Protein AF-A0A8T2QGZ6-F1 (afdb_monomer)

Foldseek 3Di:
DVVVQVVCPPVRPDQVVVLLVVLVPDPDVVLSVVLVPDPDPGSVSSVVSSVVVVVVVVVVVVVVVVVPPPPDDPPDPDPPPDDDDDDDDDDDDPPDPDDDPDPPDPPQDPVNVVVVVVVVVVVVVVVVVVVVVVVVVPDPPPQQFDQPDAAPPPRDHGDYVVPDVVVVVQVPPPDDPQDAEPVPRDTDDYVVPDPVNVVVVVVVVVVVVVVVVVPPDDDDDPPDDDDPPPDPDDDDDDDDDPDDPDPPDDPDPPVPVDFDQEPQPRDTDDYVVPDPCVDDPPPDFDQAPPPRDTHDYVVPPDD

Nearest PDB structures (foldseek):
  1m8l-assembly1_A  TM=3.287E-01  e=7.638E+00  unclassified

Radius of gyration: 39.15 Å; Cα contacts (8 Å, |Δi|>4): 147; chains: 1; bounding box: 71×69×124 Å

Structure (mmCIF, N/CA/C/O backbone):
data_AF-A0A8T2QGZ6-F1
#
_entry.id   AF-A0A8T2QGZ6-F1
#
loop_
_atom_site.group_PDB
_atom_site.id
_atom_site.type_symbol
_atom_site.label_atom_id
_atom_site.label_alt_id
_atom_site.label_comp_id
_atom_site.label_asym_id
_atom_site.label_entity_id
_atom_site.label_seq_id
_atom_site.pdbx_PDB_ins_code
_atom_site.Cartn_x
_atom_site.Cartn_y
_atom_site.Cartn_z
_atom_site.occupancy
_atom_site.B_iso_or_equiv
_atom_site.auth_seq_id
_atom_site.auth_comp_id
_atom_site.auth_asym_id
_atom_site.auth_atom_id
_atom_site.pdbx_PDB_model_num
ATOM 1 N N . MET A 1 1 ? -25.407 -4.698 15.845 1.00 61.19 1 MET A N 1
ATOM 2 C CA . MET A 1 1 ? -25.183 -3.755 16.968 1.00 61.19 1 MET A CA 1
ATOM 3 C C . MET A 1 1 ? -25.759 -2.371 16.690 1.00 61.19 1 MET A C 1
ATOM 5 O O . MET A 1 1 ? -26.535 -1.897 17.502 1.00 61.19 1 MET A O 1
ATOM 9 N N . GLU A 1 2 ? -25.490 -1.737 15.544 1.00 63.66 2 GLU A N 1
ATOM 10 C CA . GLU A 1 2 ? -26.120 -0.442 15.198 1.00 63.66 2 GLU A CA 1
ATOM 11 C C . GLU A 1 2 ? -27.648 -0.514 15.109 1.00 63.66 2 GLU A C 1
ATOM 13 O O . GLU A 1 2 ? -28.351 0.393 15.541 1.00 63.66 2 GLU A O 1
ATOM 18 N N . THR A 1 3 ? -28.174 -1.653 14.663 1.00 74.00 3 THR A N 1
ATOM 19 C CA . THR A 1 3 ? -29.601 -1.987 14.712 1.00 74.00 3 THR A CA 1
ATOM 20 C C . THR A 1 3 ? -30.150 -2.129 16.134 1.00 74.00 3 THR A C 1
ATOM 22 O O . THR A 1 3 ? -31.324 -1.854 16.346 1.00 74.00 3 THR A O 1
ATOM 25 N N . LEU A 1 4 ? -29.331 -2.537 17.109 1.00 63.34 4 LEU A N 1
ATOM 26 C CA . LEU A 1 4 ? -29.712 -2.598 18.527 1.00 63.34 4 LEU A CA 1
ATOM 27 C C . LEU A 1 4 ? -29.714 -1.196 19.144 1.00 63.34 4 LEU A C 1
ATOM 29 O O . LEU A 1 4 ? -30.668 -0.841 19.822 1.00 63.34 4 LEU A O 1
ATOM 33 N N . VAL A 1 5 ? -28.700 -0.380 18.838 1.00 64.81 5 VAL A N 1
ATOM 34 C CA . VAL A 1 5 ? -28.617 1.020 19.288 1.00 64.81 5 VAL A CA 1
ATOM 35 C C . VAL A 1 5 ? -29.777 1.846 18.723 1.00 64.81 5 VAL A C 1
ATOM 37 O O . VAL A 1 5 ? -30.441 2.545 19.479 1.00 64.81 5 VAL A O 1
ATOM 40 N N . ARG A 1 6 ? -30.116 1.692 17.432 1.00 70.94 6 ARG A N 1
ATOM 41 C CA . ARG A 1 6 ? -31.292 2.358 16.838 1.00 70.94 6 ARG A CA 1
ATOM 42 C C . ARG A 1 6 ? -32.621 1.912 17.448 1.00 70.94 6 ARG A C 1
ATOM 44 O O . ARG A 1 6 ? -33.548 2.709 17.501 1.00 70.94 6 ARG A O 1
ATOM 51 N N . LYS A 1 7 ? -32.732 0.658 17.894 1.00 74.00 7 LYS A N 1
ATOM 52 C CA . LYS A 1 7 ? -33.977 0.117 18.464 1.00 74.00 7 LYS A CA 1
ATOM 53 C C . LYS A 1 7 ? -34.245 0.557 19.908 1.00 74.00 7 LYS A C 1
ATOM 55 O O . LYS A 1 7 ? -35.374 0.398 20.354 1.00 74.00 7 LYS A O 1
ATOM 60 N N . MET A 1 8 ? -33.258 1.090 20.635 1.00 68.69 8 MET A N 1
ATOM 61 C CA . MET A 1 8 ? -33.409 1.401 22.069 1.00 68.69 8 MET A CA 1
ATOM 62 C C . MET A 1 8 ? -33.926 2.818 22.383 1.00 68.69 8 MET A C 1
ATOM 64 O O . MET A 1 8 ? -34.273 3.082 23.533 1.00 68.69 8 MET A O 1
ATOM 68 N N . GLY A 1 9 ? -34.074 3.700 21.386 1.00 71.81 9 GLY A N 1
ATOM 69 C CA . GLY A 1 9 ? -34.710 5.016 21.566 1.00 71.81 9 GLY A CA 1
ATOM 70 C C . GLY A 1 9 ? -34.058 5.886 22.656 1.00 71.81 9 GLY A C 1
ATOM 71 O O . GLY A 1 9 ? -32.851 5.817 22.872 1.00 71.81 9 GLY A O 1
ATOM 72 N N . THR A 1 10 ? -34.857 6.708 23.348 1.00 73.69 10 THR A N 1
ATOM 73 C CA . THR A 1 10 ? -34.415 7.620 24.428 1.00 73.69 10 THR A CA 1
ATOM 74 C C . THR A 1 10 ? -34.037 6.915 25.735 1.00 73.69 10 THR A C 1
ATOM 76 O O . THR A 1 10 ? -33.421 7.533 26.597 1.00 73.69 10 THR A O 1
ATOM 79 N N . ASN A 1 11 ? -34.332 5.619 25.871 1.00 79.50 11 ASN A N 1
ATOM 80 C CA . ASN A 1 11 ? -33.943 4.794 27.020 1.00 79.50 11 ASN A CA 1
ATOM 81 C C . ASN A 1 11 ? -32.606 4.083 26.764 1.00 79.50 11 ASN A C 1
ATOM 83 O O . ASN A 1 11 ? -32.454 2.891 27.047 1.00 79.50 11 ASN A O 1
ATOM 87 N N . ALA A 1 12 ? -31.645 4.791 26.167 1.00 73.25 12 ALA A N 1
ATOM 88 C CA . ALA A 1 12 ? -30.338 4.222 25.887 1.00 73.25 12 ALA A CA 1
ATOM 89 C C . ALA A 1 12 ? -29.640 3.876 27.219 1.00 73.25 12 ALA A C 1
ATOM 91 O O . ALA A 1 12 ? -29.490 4.749 28.076 1.00 73.25 12 ALA A O 1
ATOM 92 N N . PRO A 1 13 ? -29.229 2.613 27.433 1.00 79.19 13 PRO A N 1
ATOM 93 C CA . PRO A 1 13 ? -28.455 2.262 28.614 1.00 79.19 13 PRO A CA 1
ATOM 94 C C . PRO A 1 13 ? -27.131 3.037 28.616 1.00 79.19 13 PRO A C 1
ATOM 96 O O . PRO A 1 13 ? -26.611 3.374 27.552 1.00 79.19 13 PRO A O 1
ATOM 99 N N . ASN A 1 14 ? -26.593 3.292 29.815 1.00 88.31 14 ASN A N 1
ATOM 100 C CA . ASN A 1 14 ? -25.306 3.969 30.009 1.00 88.31 14 ASN A CA 1
ATOM 101 C C . ASN A 1 14 ? -24.239 3.378 29.064 1.00 88.31 14 ASN A C 1
ATOM 103 O O . ASN A 1 14 ? -24.191 2.157 28.880 1.00 88.31 14 ASN A O 1
ATOM 107 N N . ASP A 1 15 ? -23.393 4.233 28.486 1.00 85.50 15 ASP A N 1
ATOM 108 C CA . ASP A 1 15 ? -22.366 3.872 27.502 1.00 85.50 15 ASP A CA 1
ATOM 109 C C . ASP A 1 15 ? -21.475 2.719 27.996 1.00 85.50 15 ASP A C 1
ATOM 111 O O . ASP A 1 15 ? -21.183 1.779 27.260 1.00 85.50 15 ASP A O 1
ATOM 115 N N . GLU A 1 16 ? -21.184 2.684 29.299 1.00 88.06 16 GLU A N 1
ATOM 116 C CA . GLU A 1 16 ? -20.433 1.598 29.938 1.00 88.06 16 GLU A CA 1
ATOM 117 C C . GLU A 1 16 ? -21.154 0.233 29.850 1.00 88.06 16 GLU A C 1
ATOM 119 O O . GLU A 1 16 ? -20.532 -0.813 29.659 1.00 88.06 16 GLU A O 1
ATOM 124 N N . THR A 1 17 ? -22.488 0.216 29.922 1.00 89.94 17 THR A N 1
ATOM 125 C CA . THR A 1 17 ? -23.288 -1.013 29.761 1.00 89.94 17 THR A CA 1
ATOM 126 C C . THR A 1 17 ? -23.300 -1.474 28.305 1.00 89.94 17 THR A C 1
ATOM 128 O O . THR A 1 17 ? -23.201 -2.673 28.032 1.00 89.94 17 THR A O 1
ATOM 131 N N . LEU A 1 18 ? -23.395 -0.533 27.358 1.00 89.25 18 LEU A N 1
ATOM 132 C CA . LEU A 1 18 ? -23.311 -0.826 25.925 1.00 89.25 18 LEU A CA 1
ATOM 133 C C . LEU A 1 18 ? -21.941 -1.380 25.553 1.00 89.25 18 LEU A C 1
ATOM 135 O O . LEU A 1 18 ? -21.860 -2.373 24.832 1.00 89.25 18 LEU A O 1
ATOM 139 N N . LYS A 1 19 ? -20.880 -0.785 26.095 1.00 90.19 19 LYS A N 1
ATOM 140 C CA . LYS A 1 19 ? -19.501 -1.232 25.9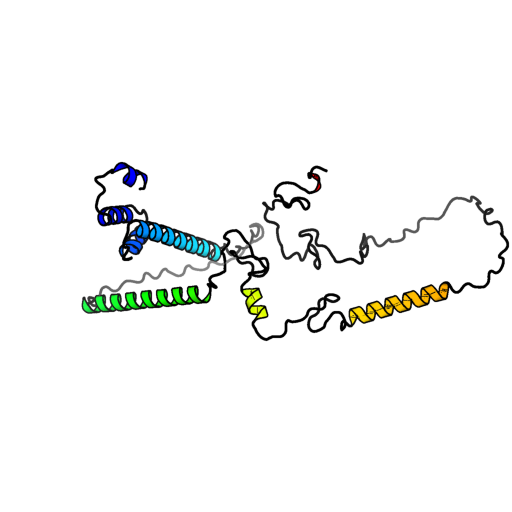31 1.00 90.19 19 LYS A CA 1
ATOM 141 C C . LYS A 1 19 ? -19.303 -2.650 26.460 1.00 90.19 19 LYS A C 1
ATOM 143 O O . LYS A 1 19 ? -18.806 -3.500 25.728 1.00 90.19 19 LYS A O 1
ATOM 148 N N . ARG A 1 20 ? -19.762 -2.964 27.676 1.00 90.19 20 ARG A N 1
ATOM 149 C CA . ARG A 1 20 ? -19.677 -4.336 28.217 1.00 90.19 20 ARG A CA 1
ATOM 150 C C . ARG A 1 20 ? -20.441 -5.348 27.368 1.00 90.19 20 ARG A C 1
ATOM 152 O O . ARG A 1 20 ? -19.923 -6.426 27.097 1.00 90.19 20 ARG A O 1
ATOM 159 N N . ARG A 1 21 ? -21.645 -4.996 26.901 1.00 91.38 21 ARG A N 1
ATOM 160 C CA . ARG A 1 21 ? -22.431 -5.849 25.991 1.00 91.38 21 ARG A CA 1
ATOM 161 C C . ARG A 1 21 ? -21.762 -6.026 24.630 1.00 91.38 21 ARG A C 1
ATOM 163 O O . ARG A 1 21 ? -21.861 -7.103 24.054 1.00 91.38 21 ARG A O 1
ATOM 170 N N . PHE A 1 22 ? -21.096 -4.992 24.119 1.00 93.31 22 PHE A N 1
ATOM 171 C CA . PHE A 1 22 ? -20.311 -5.074 22.892 1.00 93.31 22 PHE A CA 1
ATOM 172 C C . PHE A 1 22 ? -19.155 -6.053 23.040 1.00 93.31 22 PHE A C 1
ATOM 174 O O . PHE A 1 22 ? -19.063 -6.987 22.250 1.00 93.31 22 PHE A O 1
ATOM 181 N N . ILE A 1 23 ? -18.342 -5.881 24.082 1.00 91.88 23 ILE A N 1
ATOM 182 C CA . ILE A 1 23 ? -17.192 -6.743 24.350 1.00 91.88 23 ILE A CA 1
ATOM 183 C C . ILE A 1 23 ? -17.654 -8.192 24.542 1.00 91.88 23 ILE A C 1
ATOM 185 O O . ILE A 1 23 ? -17.147 -9.076 23.866 1.00 91.88 23 ILE A O 1
ATOM 189 N N . ALA A 1 24 ? -18.685 -8.438 25.357 1.00 92.50 24 ALA A N 1
ATOM 190 C CA . ALA A 1 24 ? -19.238 -9.781 25.561 1.00 92.50 24 ALA A CA 1
ATOM 191 C C . ALA A 1 24 ? -19.839 -10.416 24.288 1.00 92.50 24 ALA A C 1
ATOM 193 O O . ALA A 1 24 ? -20.009 -11.630 24.228 1.00 92.50 24 ALA A O 1
ATOM 194 N N . GLY A 1 25 ? -20.186 -9.607 23.281 1.00 94.00 25 GLY A N 1
ATOM 195 C CA . GLY A 1 25 ? -20.729 -10.066 22.002 1.00 94.00 25 GLY A CA 1
ATOM 196 C C . GLY A 1 25 ? -19.675 -10.424 20.949 1.00 94.00 25 GLY A C 1
ATOM 197 O O . GLY A 1 25 ? -20.043 -10.931 19.887 1.00 94.00 25 GLY A O 1
ATOM 198 N N . LEU A 1 26 ? -18.388 -10.160 21.201 1.00 92.50 26 LEU A N 1
ATOM 199 C CA . LEU A 1 26 ? -17.310 -10.560 20.294 1.00 92.50 26 LEU A CA 1
ATOM 200 C C . LEU A 1 26 ? -17.175 -12.084 20.294 1.00 92.50 26 LEU A C 1
ATOM 202 O O . LEU A 1 26 ? -17.226 -12.714 21.345 1.00 92.50 26 LEU A O 1
ATOM 206 N N . ARG A 1 27 ? -16.999 -12.692 19.117 1.00 93.69 27 ARG A N 1
ATOM 207 C CA . ARG A 1 27 ? -16.920 -14.160 18.995 1.00 93.69 27 ARG A CA 1
ATOM 208 C C . ARG A 1 27 ? -15.618 -14.736 19.545 1.00 93.69 27 ARG A C 1
ATOM 210 O O . ARG A 1 27 ? -15.614 -15.873 20.001 1.00 93.69 27 ARG A O 1
ATOM 217 N N . ASP A 1 28 ? -14.536 -13.968 19.474 1.00 93.62 28 ASP A N 1
ATOM 218 C CA . ASP A 1 28 ? -13.210 -14.423 19.868 1.00 93.62 28 ASP A CA 1
ATOM 219 C C . ASP A 1 28 ? -12.901 -14.039 21.329 1.00 93.62 28 ASP A C 1
ATOM 221 O O . ASP A 1 28 ? -12.842 -12.843 21.637 1.00 93.62 28 ASP A O 1
ATOM 225 N N . PRO A 1 29 ? -12.674 -15.011 22.235 1.00 93.88 29 PRO A N 1
ATOM 226 C CA . PRO A 1 29 ? -12.362 -14.729 23.636 1.00 93.88 29 PRO A CA 1
ATOM 227 C C . PRO A 1 29 ? -11.042 -13.964 23.820 1.00 93.88 29 PRO A C 1
ATOM 229 O O . PRO A 1 29 ? -10.901 -13.202 24.777 1.00 93.88 29 PRO A O 1
ATOM 232 N N . THR A 1 30 ? -10.085 -14.104 22.902 1.00 93.06 30 THR A N 1
ATOM 233 C CA . THR A 1 30 ? -8.822 -13.356 22.959 1.00 93.06 30 THR A CA 1
ATOM 234 C C . THR A 1 30 ? -9.028 -11.883 22.607 1.00 93.06 30 THR A C 1
ATOM 236 O O . THR A 1 30 ? -8.471 -11.007 23.275 1.00 93.06 30 THR A O 1
ATOM 239 N N . ALA A 1 31 ? -9.917 -11.587 21.650 1.00 93.12 31 ALA A N 1
ATOM 240 C CA . ALA A 1 31 ? -10.349 -10.222 21.359 1.00 93.12 31 ALA A CA 1
ATOM 241 C C . ALA A 1 31 ? -11.084 -9.610 22.561 1.00 93.12 31 ALA A C 1
ATOM 243 O O . ALA A 1 31 ? -10.801 -8.473 22.944 1.00 93.12 31 ALA A O 1
ATOM 244 N N . GLN A 1 32 ? -11.975 -10.381 23.204 1.00 94.62 32 GLN A N 1
ATOM 245 C CA . GLN A 1 32 ? -12.673 -9.944 24.419 1.00 94.62 32 GLN A CA 1
ATOM 246 C C . GLN A 1 32 ? -11.686 -9.524 25.509 1.00 94.62 32 GLN A C 1
ATOM 248 O O . GLN A 1 32 ? -11.824 -8.439 26.075 1.00 94.62 32 GLN A O 1
ATOM 253 N N . GLN A 1 33 ? -10.677 -10.354 25.784 1.00 94.19 33 GLN A N 1
ATOM 254 C CA . GLN A 1 33 ? -9.667 -10.073 26.801 1.00 94.19 33 GLN A CA 1
ATOM 255 C C . GLN A 1 33 ? -8.837 -8.832 26.447 1.00 94.19 33 GLN A C 1
ATOM 257 O O . GLN A 1 33 ? -8.693 -7.936 27.278 1.00 94.19 33 GLN A O 1
ATOM 262 N N . HIS A 1 34 ? -8.347 -8.735 25.208 1.00 91.56 34 HIS A N 1
ATOM 263 C CA . HIS A 1 34 ? -7.532 -7.605 24.754 1.00 91.56 34 HIS A CA 1
ATOM 264 C C . HIS A 1 34 ? -8.281 -6.268 24.869 1.00 91.56 34 HIS A C 1
ATOM 266 O O . HIS A 1 34 ? -7.769 -5.287 25.413 1.00 91.56 34 HIS A O 1
ATOM 272 N N . ILE A 1 35 ? -9.533 -6.232 24.413 1.00 91.19 35 ILE A N 1
ATOM 273 C CA . ILE A 1 35 ? -10.355 -5.017 24.428 1.00 91.19 35 ILE A CA 1
ATOM 274 C C . ILE A 1 35 ? -10.802 -4.679 25.856 1.00 91.19 35 ILE A C 1
ATOM 276 O O . ILE A 1 35 ? -10.837 -3.504 26.209 1.00 91.19 35 ILE A O 1
ATOM 280 N N . SER A 1 36 ? -11.057 -5.678 26.710 1.00 88.31 36 SER A N 1
ATOM 281 C CA . SER A 1 36 ? -11.393 -5.460 28.130 1.00 88.31 36 SER A CA 1
ATOM 282 C C . SER A 1 36 ? -10.256 -4.818 28.924 1.00 88.31 36 SER A C 1
ATOM 284 O O . SER A 1 36 ? -10.510 -4.012 29.817 1.00 88.31 36 SER A O 1
ATOM 286 N N . LEU A 1 37 ? -9.006 -5.172 28.610 1.00 83.31 37 LEU A N 1
ATOM 287 C CA . LEU A 1 37 ? -7.818 -4.604 29.256 1.00 83.31 37 LEU A CA 1
ATOM 288 C C . LEU A 1 37 ? -7.519 -3.180 28.776 1.00 83.31 37 LEU A C 1
ATOM 290 O O . LEU A 1 37 ? -6.877 -2.403 29.485 1.00 83.31 37 LEU A O 1
ATOM 294 N N . THR A 1 38 ? -8.002 -2.817 27.588 1.00 85.56 38 THR A N 1
ATOM 295 C CA . THR A 1 38 ? -7.814 -1.477 27.043 1.00 85.56 38 THR A CA 1
ATOM 296 C C . THR A 1 38 ? -8.778 -0.514 27.752 1.00 85.56 38 THR A C 1
ATOM 298 O O . THR A 1 38 ? -9.998 -0.692 27.721 1.00 85.56 38 THR A O 1
ATOM 301 N N . ARG A 1 39 ? -8.257 0.527 28.419 1.00 84.62 39 ARG A N 1
ATOM 302 C CA . ARG A 1 39 ? -9.086 1.575 29.045 1.00 84.62 39 ARG A CA 1
ATOM 303 C C . ARG A 1 39 ? -9.719 2.462 27.971 1.00 84.62 39 ARG A C 1
ATOM 305 O O . ARG A 1 39 ? -9.204 3.519 27.639 1.00 84.62 39 ARG A O 1
ATOM 312 N N . LEU A 1 40 ? -10.835 2.000 27.425 1.00 88.69 40 LEU A N 1
ATOM 313 C CA . LEU A 1 40 ? -11.583 2.686 26.372 1.00 88.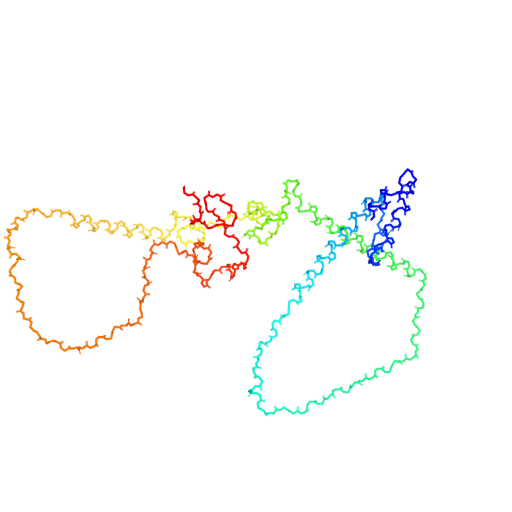69 40 LEU A CA 1
ATOM 314 C C . LEU A 1 40 ? -12.610 3.632 27.002 1.00 88.69 40 LEU A C 1
ATOM 316 O O . LEU A 1 40 ? -13.346 3.207 27.896 1.00 88.69 40 LEU A O 1
ATOM 320 N N . ALA A 1 41 ? -12.653 4.891 26.569 1.00 87.00 41 ALA A N 1
ATOM 321 C CA . ALA A 1 41 ? -13.540 5.895 27.154 1.00 87.00 41 ALA A CA 1
ATOM 322 C C . ALA A 1 41 ? -14.970 5.767 26.622 1.00 87.00 41 ALA A C 1
ATOM 324 O O . ALA A 1 41 ? -15.917 6.016 27.363 1.00 87.00 41 ALA A O 1
ATOM 325 N N . THR A 1 42 ? -15.116 5.344 25.364 1.00 91.00 42 THR A N 1
ATOM 326 C CA . THR A 1 42 ? -16.408 5.284 24.678 1.00 91.00 42 THR A CA 1
ATOM 327 C C . THR A 1 42 ? -16.651 3.947 23.974 1.00 91.00 42 THR A C 1
ATOM 329 O O . THR A 1 42 ? -15.729 3.169 23.702 1.00 91.00 42 THR A O 1
ATOM 332 N N . LEU A 1 43 ? -17.911 3.673 23.619 1.00 88.31 43 LEU A N 1
ATOM 333 C CA . LEU A 1 43 ? -18.262 2.554 22.734 1.00 88.31 43 LEU A CA 1
ATOM 334 C C . LEU A 1 43 ? -17.606 2.658 21.343 1.00 88.31 43 LEU A C 1
ATOM 336 O O . LEU A 1 43 ? -17.340 1.631 20.715 1.00 88.31 43 LEU A O 1
ATOM 340 N N . ILE A 1 44 ? -17.367 3.877 20.848 1.00 89.25 44 ILE A N 1
ATOM 341 C CA . ILE A 1 44 ? -16.717 4.108 19.549 1.00 89.25 44 ILE A CA 1
ATOM 342 C C . ILE A 1 44 ? -15.278 3.593 19.604 1.00 89.25 44 ILE A C 1
ATOM 344 O O . ILE A 1 44 ? -14.895 2.799 18.745 1.00 89.25 44 ILE A O 1
ATOM 348 N N . ASP A 1 45 ? -14.546 3.927 20.669 1.00 88.88 45 ASP A N 1
ATOM 349 C CA . ASP A 1 45 ? -13.175 3.447 20.875 1.00 88.88 45 ASP A CA 1
ATOM 350 C C . ASP A 1 45 ? -13.137 1.915 20.939 1.00 88.88 45 ASP A C 1
ATOM 352 O O . ASP A 1 45 ? -12.261 1.277 20.361 1.00 88.88 45 ASP A O 1
ATOM 356 N N . ALA A 1 46 ? -14.120 1.293 21.602 1.00 88.50 46 ALA A N 1
ATOM 357 C CA . ALA A 1 46 ? -14.209 -0.164 21.676 1.00 88.50 46 ALA A CA 1
ATOM 358 C C . ALA A 1 46 ? -14.414 -0.820 20.305 1.00 88.50 46 ALA A C 1
ATOM 360 O O . ALA A 1 46 ? -13.818 -1.864 20.033 1.00 88.50 46 ALA A O 1
ATOM 361 N N . LYS A 1 47 ? -15.224 -0.212 19.429 1.00 89.69 47 LYS A N 1
ATOM 362 C CA . LYS A 1 47 ? -15.408 -0.690 18.051 1.00 89.69 47 LYS A CA 1
ATOM 363 C C . LYS A 1 47 ? -14.136 -0.540 17.227 1.00 89.69 47 LYS A C 1
ATOM 365 O O . LYS A 1 47 ? -13.783 -1.459 16.493 1.00 89.69 47 LYS A O 1
ATOM 370 N N . GLU A 1 48 ? -13.467 0.603 17.334 1.00 92.62 48 GLU A N 1
ATOM 371 C CA . GLU A 1 48 ? -12.226 0.849 16.603 1.00 92.62 48 GLU A CA 1
ATOM 372 C C . GLU A 1 48 ? -11.123 -0.114 17.051 1.00 92.62 48 GLU A C 1
ATOM 374 O O . GLU A 1 48 ? -10.474 -0.736 16.212 1.00 92.62 48 GLU A O 1
ATOM 379 N N . GLN A 1 49 ? -11.004 -0.355 18.358 1.00 92.25 49 GLN A N 1
ATOM 380 C CA . GLN A 1 49 ? -10.049 -1.317 18.896 1.00 92.25 49 GLN A CA 1
ATOM 381 C C . GLN A 1 49 ? -10.347 -2.756 18.451 1.00 92.25 49 GLN A C 1
ATOM 383 O O . GLN A 1 49 ? -9.417 -3.516 18.185 1.00 92.25 49 GLN A O 1
ATOM 388 N N . ALA A 1 50 ? -11.625 -3.132 18.318 1.00 93.00 50 ALA A N 1
ATOM 389 C CA . ALA A 1 50 ? -12.008 -4.423 17.747 1.00 93.00 50 ALA A CA 1
ATOM 390 C C . ALA A 1 50 ? -11.606 -4.551 16.271 1.00 93.00 50 ALA A C 1
ATOM 392 O O . ALA A 1 50 ? -11.023 -5.565 15.892 1.00 93.00 50 ALA A O 1
ATOM 393 N N . ARG A 1 51 ? -11.841 -3.509 15.458 1.00 94.69 51 ARG A N 1
ATOM 394 C CA . ARG A 1 51 ? -11.428 -3.482 14.043 1.00 94.69 51 ARG A CA 1
ATOM 395 C C . ARG A 1 51 ? -9.911 -3.624 13.903 1.00 94.69 51 ARG A C 1
ATOM 397 O O . ARG A 1 51 ? -9.442 -4.441 13.119 1.00 94.69 51 ARG A O 1
ATOM 404 N N . LEU A 1 52 ? -9.146 -2.853 14.679 1.00 93.50 52 LEU A N 1
ATOM 405 C CA . LEU A 1 52 ? -7.681 -2.907 14.657 1.00 93.50 52 LEU A CA 1
ATOM 406 C C . LEU A 1 52 ? -7.160 -4.285 15.068 1.00 93.50 52 LEU A C 1
ATOM 408 O O . LEU A 1 52 ? -6.221 -4.800 14.464 1.00 93.50 52 LEU A O 1
ATOM 412 N N . TRP A 1 53 ? -7.781 -4.905 16.072 1.00 94.00 53 TRP A N 1
ATOM 413 C CA . TRP A 1 53 ? -7.423 -6.255 16.488 1.00 94.00 53 TRP A CA 1
ATOM 414 C C . TRP A 1 53 ? -7.655 -7.278 15.361 1.00 94.00 53 TRP A C 1
ATOM 416 O O . TRP A 1 53 ? -6.756 -8.066 15.067 1.00 94.00 53 TRP A O 1
ATOM 426 N N . GLU A 1 54 ? -8.801 -7.220 14.673 1.00 94.50 54 GLU A N 1
ATOM 427 C CA . GLU A 1 54 ? -9.096 -8.084 13.517 1.00 94.50 54 GLU A CA 1
ATOM 428 C C . GLU A 1 54 ? -8.098 -7.874 12.365 1.00 94.50 54 GLU A C 1
ATOM 430 O O . GLU A 1 54 ? -7.597 -8.843 11.791 1.00 94.50 54 GLU A O 1
ATOM 435 N N . GLU A 1 55 ? -7.746 -6.625 12.048 1.00 94.25 55 GLU A N 1
ATOM 436 C CA . GLU A 1 55 ? -6.750 -6.307 11.016 1.00 94.25 55 GLU A CA 1
ATOM 437 C C . GLU A 1 55 ? -5.367 -6.888 11.345 1.00 94.25 55 GLU A C 1
ATOM 439 O O . GLU A 1 55 ? -4.702 -7.456 10.470 1.00 94.25 55 GLU A O 1
ATOM 444 N N . VAL A 1 56 ? -4.941 -6.798 12.611 1.00 94.31 56 VAL A N 1
ATOM 445 C CA . VAL A 1 56 ? -3.675 -7.380 13.078 1.00 94.31 56 VAL A CA 1
ATOM 446 C C . VAL A 1 56 ? -3.698 -8.902 12.958 1.00 94.31 56 VAL A C 1
ATOM 448 O O . VAL A 1 56 ? -2.724 -9.475 12.465 1.00 94.31 56 VAL A O 1
ATOM 451 N N . GLN A 1 57 ? -4.797 -9.559 13.336 1.00 93.75 57 GLN A N 1
ATOM 452 C CA . GLN A 1 57 ? -4.931 -11.013 13.195 1.00 93.75 57 GLN A CA 1
ATOM 453 C C . GLN A 1 57 ? -4.893 -11.456 11.730 1.00 93.75 57 GLN A C 1
ATOM 455 O O . GLN A 1 57 ? -4.144 -12.368 11.384 1.00 93.75 57 GLN A O 1
ATOM 460 N N . LEU A 1 58 ? -5.603 -10.763 10.835 1.00 91.00 58 LEU A N 1
ATOM 461 C CA . LEU A 1 58 ? -5.562 -11.046 9.395 1.00 91.00 58 LEU A CA 1
ATOM 462 C C . LEU A 1 58 ? -4.167 -10.831 8.794 1.00 91.00 58 LEU A C 1
ATOM 464 O O . LEU A 1 58 ? -3.777 -11.512 7.843 1.00 91.00 58 LEU A O 1
ATOM 468 N N . CYS A 1 59 ? -3.408 -9.865 9.311 1.00 91.69 59 CYS A N 1
ATOM 469 C CA . CYS A 1 59 ? -2.025 -9.640 8.904 1.00 91.69 59 CYS A CA 1
ATOM 470 C C . CYS A 1 59 ? -1.107 -10.773 9.390 1.00 91.69 59 CYS A C 1
ATOM 472 O O . CYS A 1 59 ? -0.296 -11.289 8.618 1.00 91.69 59 CYS A O 1
ATOM 474 N N . GLN A 1 60 ? -1.267 -11.215 10.641 1.00 91.31 60 GLN A N 1
ATOM 475 C CA . GLN A 1 60 ? -0.526 -12.352 11.193 1.00 91.31 60 GLN A CA 1
ATOM 476 C C . GLN A 1 60 ? -0.841 -13.655 10.455 1.00 91.31 60 GLN A C 1
ATOM 478 O O . GLN A 1 60 ? 0.086 -14.386 10.110 1.00 91.31 60 GLN A O 1
ATOM 483 N N . GLN A 1 61 ? -2.111 -13.912 10.140 1.00 91.94 61 GLN A N 1
ATOM 484 C CA . GLN A 1 61 ? -2.524 -15.085 9.375 1.00 91.94 61 GLN A CA 1
ATOM 485 C C . GLN A 1 61 ? -1.888 -15.098 7.980 1.00 91.94 61 GLN A C 1
ATOM 487 O O . GLN A 1 61 ? -1.245 -16.077 7.613 1.00 91.94 61 GLN A O 1
ATOM 492 N N . ARG A 1 62 ? -1.960 -13.983 7.241 1.00 91.75 62 ARG A N 1
ATOM 493 C CA . ARG A 1 62 ? -1.313 -13.864 5.922 1.00 91.75 62 ARG A CA 1
ATOM 494 C C . ARG A 1 62 ? 0.202 -14.043 5.995 1.00 91.75 62 ARG A C 1
ATOM 496 O O . ARG A 1 62 ? 0.802 -14.658 5.120 1.00 91.75 62 ARG A O 1
ATOM 503 N N . LYS A 1 63 ? 0.837 -13.538 7.055 1.00 90.25 63 LYS A N 1
ATOM 504 C CA . LYS A 1 63 ? 2.270 -13.748 7.289 1.00 90.25 63 LYS A CA 1
ATOM 505 C C . LYS A 1 63 ? 2.594 -15.226 7.531 1.00 90.25 63 LYS A C 1
ATOM 507 O O . LYS A 1 63 ? 3.607 -15.702 7.028 1.00 90.25 63 LYS A O 1
ATOM 512 N N . MET A 1 64 ? 1.754 -15.938 8.282 1.00 86.12 64 MET A N 1
ATOM 513 C CA . MET A 1 64 ? 1.911 -17.376 8.514 1.00 86.12 64 MET A CA 1
ATOM 514 C C . MET A 1 64 ? 1.716 -18.186 7.230 1.0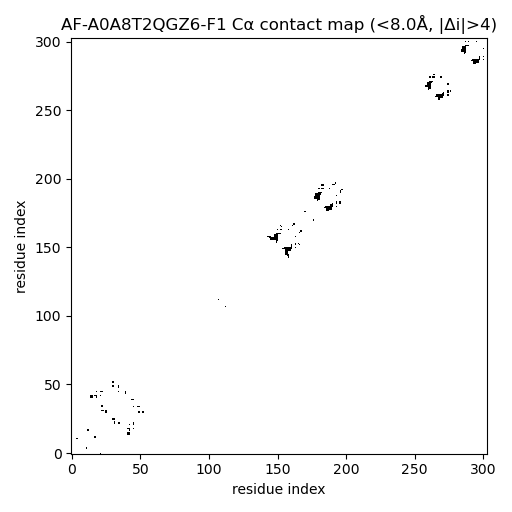0 86.12 64 MET A C 1
ATOM 516 O O . MET A 1 64 ? 2.498 -19.095 6.982 1.00 86.12 64 MET A O 1
ATOM 520 N N . GLU A 1 65 ? 0.751 -17.822 6.385 1.00 85.75 65 GLU A N 1
ATOM 521 C CA . GLU A 1 65 ? 0.542 -18.456 5.075 1.00 85.75 65 GLU A CA 1
ATOM 522 C C . GLU A 1 65 ? 1.753 -18.275 4.146 1.00 85.75 65 GLU A C 1
ATOM 524 O O . GLU A 1 65 ? 2.172 -19.232 3.503 1.00 85.75 65 GLU A O 1
ATOM 529 N N . LEU A 1 66 ? 2.380 -17.092 4.136 1.00 84.75 66 LEU A N 1
ATOM 530 C CA . LEU A 1 66 ? 3.603 -16.839 3.358 1.00 84.75 66 LEU A CA 1
ATOM 531 C C . LEU A 1 66 ? 4.831 -17.589 3.897 1.00 84.75 66 LEU A C 1
ATOM 533 O O . LEU A 1 66 ? 5.696 -17.998 3.128 1.00 84.75 66 LEU A O 1
ATOM 537 N N . LEU A 1 67 ? 4.931 -17.757 5.218 1.00 84.56 67 LEU A N 1
ATOM 538 C CA . LEU A 1 67 ? 6.011 -18.528 5.848 1.00 84.56 67 LEU A CA 1
ATOM 539 C C . LEU A 1 67 ? 5.870 -20.036 5.607 1.00 84.56 67 LEU A C 1
ATOM 541 O O . LEU A 1 67 ? 6.873 -20.745 5.608 1.00 84.56 67 LEU A O 1
ATOM 545 N N . TYR A 1 68 ? 4.642 -20.506 5.398 1.00 71.44 68 TYR A N 1
ATOM 546 C CA . TYR A 1 68 ? 4.304 -21.897 5.115 1.00 71.44 68 TYR A CA 1
ATOM 547 C C . TYR A 1 68 ? 3.903 -22.114 3.653 1.00 71.44 68 TYR A C 1
ATOM 549 O O . TYR A 1 68 ? 3.125 -23.026 3.363 1.00 71.44 68 TYR A O 1
ATOM 557 N N . GLU A 1 69 ? 4.456 -21.343 2.705 1.00 64.81 69 GLU A N 1
ATOM 558 C CA . GLU A 1 69 ? 4.416 -21.807 1.320 1.00 64.81 69 GLU A CA 1
ATOM 559 C C . GLU A 1 69 ? 5.072 -23.194 1.283 1.00 64.81 69 GLU A C 1
ATOM 561 O O . GLU A 1 69 ? 6.203 -23.343 1.762 1.00 64.81 69 GLU A O 1
ATOM 566 N N . PRO A 1 70 ? 4.366 -24.232 0.796 1.00 59.78 70 PRO A N 1
ATOM 567 C CA . PRO A 1 70 ? 4.880 -25.586 0.805 1.00 59.78 70 PRO A CA 1
ATOM 568 C C . PRO A 1 70 ? 6.140 -25.596 -0.049 1.00 59.78 70 PRO A C 1
ATOM 570 O O . PRO A 1 70 ? 6.066 -25.583 -1.278 1.00 59.78 70 PRO A O 1
ATOM 573 N N . MET A 1 71 ? 7.296 -25.580 0.624 1.00 53.59 71 MET A N 1
ATOM 574 C CA . MET A 1 71 ? 8.608 -25.794 0.032 1.00 53.59 71 MET A CA 1
ATOM 575 C C . MET A 1 71 ? 8.459 -26.988 -0.887 1.00 53.59 71 MET A C 1
ATOM 577 O O . MET A 1 71 ? 8.193 -28.087 -0.402 1.00 53.59 71 MET A O 1
ATOM 581 N N . GLY A 1 72 ? 8.503 -26.719 -2.194 1.00 50.88 72 GLY A N 1
ATOM 582 C CA . GLY A 1 72 ? 8.068 -27.644 -3.226 1.00 50.88 72 GLY A CA 1
ATOM 583 C C . GLY A 1 72 ? 8.606 -29.035 -2.947 1.00 50.88 72 GLY A C 1
ATOM 584 O O . GLY A 1 72 ? 9.783 -29.306 -3.185 1.00 50.88 72 GLY A O 1
ATOM 585 N N . GLY A 1 73 ? 7.734 -29.903 -2.429 1.00 50.81 73 GLY A N 1
ATOM 586 C CA . GLY A 1 73 ? 8.031 -31.316 -2.319 1.00 50.81 73 GLY A CA 1
ATOM 587 C C . GLY A 1 73 ? 8.423 -31.802 -3.714 1.00 50.81 73 GLY A C 1
ATOM 588 O O . GLY A 1 73 ? 7.827 -31.341 -4.699 1.00 50.81 73 GLY A O 1
ATOM 589 N N . PRO A 1 74 ? 9.454 -32.655 -3.834 1.00 52.41 74 PRO A N 1
ATOM 590 C CA . PRO A 1 74 ? 9.936 -33.116 -5.125 1.00 52.41 74 PRO A CA 1
ATOM 591 C C . PRO A 1 74 ? 8.756 -33.610 -5.961 1.00 52.41 74 PRO A C 1
ATOM 593 O O . PRO A 1 74 ? 7.991 -34.480 -5.545 1.00 52.41 74 PRO A O 1
ATOM 596 N N . ARG A 1 75 ? 8.580 -32.986 -7.131 1.00 52.16 75 ARG A N 1
ATOM 597 C CA . ARG A 1 75 ? 7.554 -33.353 -8.106 1.00 52.16 75 ARG A CA 1
ATOM 598 C C . ARG A 1 75 ? 7.678 -34.845 -8.384 1.00 52.16 75 ARG A C 1
ATOM 600 O O . ARG A 1 75 ? 8.741 -35.268 -8.822 1.00 52.16 75 ARG A O 1
ATOM 607 N N . ASN A 1 76 ? 6.597 -35.583 -8.122 1.00 48.53 76 ASN A N 1
ATOM 608 C CA . ASN A 1 76 ? 6.313 -36.955 -8.547 1.00 48.53 76 ASN A CA 1
ATOM 609 C C . ASN A 1 76 ? 7.449 -37.615 -9.343 1.00 48.53 76 ASN A C 1
ATOM 611 O O . ASN A 1 76 ? 7.448 -37.605 -10.575 1.00 48.53 76 ASN A O 1
ATOM 615 N N . ILE A 1 77 ? 8.398 -38.221 -8.627 1.00 47.38 77 ILE A N 1
ATOM 616 C CA . ILE A 1 77 ? 9.195 -39.297 -9.202 1.00 47.38 77 ILE A CA 1
ATOM 617 C C . ILE A 1 77 ? 8.199 -40.433 -9.432 1.00 47.38 77 ILE A C 1
ATOM 619 O O . ILE A 1 77 ? 7.560 -40.917 -8.497 1.00 47.38 77 ILE A O 1
ATOM 623 N N . SER A 1 78 ? 7.997 -40.779 -10.700 1.00 49.41 78 SER A N 1
ATOM 624 C CA . SER A 1 78 ? 7.173 -41.908 -11.124 1.00 49.41 78 SER A CA 1
ATOM 625 C C . SER A 1 78 ? 7.570 -43.158 -10.334 1.00 49.41 78 SER A C 1
ATOM 627 O O . SER A 1 78 ? 8.727 -43.571 -10.369 1.00 49.41 78 SER A O 1
ATOM 629 N N . MET A 1 79 ? 6.610 -43.785 -9.648 1.00 52.12 79 MET A N 1
ATOM 630 C CA . MET A 1 79 ? 6.805 -44.990 -8.822 1.00 52.12 79 MET A CA 1
ATOM 631 C C . MET A 1 79 ? 7.204 -46.254 -9.618 1.00 52.12 79 MET A C 1
ATOM 633 O O . MET A 1 79 ? 7.116 -47.362 -9.100 1.00 52.12 79 MET A O 1
ATOM 637 N N . LYS A 1 80 ? 7.628 -46.123 -10.881 1.00 58.81 80 LYS A N 1
ATOM 638 C CA . LYS A 1 80 ? 7.986 -47.254 -11.748 1.00 58.81 80 LYS A CA 1
ATOM 639 C C . LYS A 1 80 ? 9.479 -47.607 -11.772 1.00 58.81 80 LYS A C 1
ATOM 641 O O . LYS A 1 80 ? 9.788 -48.681 -12.271 1.00 58.81 80 LYS A O 1
ATOM 646 N N . ASP A 1 81 ? 10.361 -46.802 -11.170 1.00 53.25 81 ASP A N 1
ATOM 647 C CA . ASP A 1 81 ? 11.820 -47.012 -11.273 1.00 53.25 81 ASP A CA 1
ATOM 648 C C . ASP A 1 81 ? 12.544 -47.378 -9.958 1.00 53.25 81 ASP A C 1
ATOM 650 O O . ASP A 1 81 ? 13.767 -47.478 -9.941 1.00 53.25 81 ASP A O 1
ATOM 654 N N . LEU A 1 82 ? 11.837 -47.645 -8.852 1.00 51.00 82 LEU A N 1
ATOM 655 C CA . LEU A 1 82 ? 12.464 -48.160 -7.620 1.00 51.00 82 LEU A CA 1
ATOM 656 C C . LEU A 1 82 ? 12.275 -49.674 -7.501 1.00 51.00 82 LEU A C 1
ATOM 658 O O . LEU A 1 82 ? 11.495 -50.186 -6.699 1.00 51.00 82 LEU A O 1
ATOM 662 N N . GLY A 1 83 ? 13.016 -50.387 -8.344 1.00 50.38 83 GLY A N 1
ATOM 663 C CA . GLY A 1 83 ? 13.273 -51.807 -8.174 1.00 50.38 83 GLY A CA 1
ATOM 664 C C . GLY A 1 83 ? 14.203 -52.058 -6.986 1.00 50.38 83 GLY A C 1
ATOM 665 O O . GLY A 1 83 ? 15.293 -51.507 -6.919 1.00 50.38 83 GLY A O 1
ATOM 666 N N . GLN A 1 84 ? 13.735 -52.930 -6.091 1.00 55.94 84 GLN A N 1
ATOM 667 C CA . GLN A 1 84 ? 14.501 -53.852 -5.247 1.00 55.94 84 GLN A CA 1
ATOM 668 C C . GLN A 1 84 ? 15.659 -53.286 -4.408 1.00 55.94 84 GLN A C 1
ATOM 670 O O . GLN A 1 84 ? 16.772 -53.081 -4.878 1.00 55.94 84 GLN A O 1
ATOM 675 N N . GLY A 1 85 ? 15.419 -53.243 -3.096 1.00 55.47 85 GLY A N 1
ATOM 676 C CA . GLY A 1 85 ? 16.479 -53.320 -2.093 1.00 55.47 85 GLY A CA 1
ATOM 677 C C . GLY A 1 85 ? 16.439 -52.177 -1.094 1.00 55.47 85 GLY A C 1
ATOM 678 O O . GLY A 1 85 ? 17.105 -51.163 -1.259 1.00 55.47 85 GLY A O 1
ATOM 679 N N . SER A 1 86 ? 15.703 -52.355 -0.002 1.00 42.78 86 SER A N 1
ATOM 680 C CA . SER A 1 86 ? 16.010 -51.644 1.239 1.00 42.78 86 SER A CA 1
ATOM 681 C C . SER A 1 86 ? 15.880 -52.612 2.414 1.00 42.78 86 SER A C 1
ATOM 683 O O . SER A 1 86 ? 14.876 -53.323 2.501 1.00 42.78 86 SER A O 1
ATOM 685 N N . PRO A 1 87 ? 16.907 -52.697 3.278 1.00 51.94 87 PRO A N 1
ATOM 686 C CA . PRO A 1 87 ? 16.903 -53.564 4.442 1.00 51.94 87 PRO A CA 1
ATOM 687 C C . PRO A 1 87 ? 16.013 -52.977 5.541 1.00 51.94 87 PRO A C 1
ATOM 689 O O . PRO A 1 87 ? 15.838 -51.764 5.651 1.00 51.94 87 PRO A O 1
ATOM 692 N N . ALA A 1 88 ? 15.461 -53.868 6.361 1.00 49.34 88 ALA A N 1
ATOM 693 C CA . ALA A 1 88 ? 14.663 -53.542 7.530 1.00 49.34 88 ALA A CA 1
ATOM 694 C C . ALA A 1 88 ? 15.444 -52.630 8.494 1.00 49.34 88 ALA A C 1
ATOM 696 O O . ALA A 1 88 ? 16.355 -53.079 9.189 1.00 49.34 88 ALA A O 1
ATOM 697 N N . LEU A 1 89 ? 15.074 -51.350 8.547 1.00 42.31 89 LEU A N 1
ATOM 698 C CA . LEU A 1 89 ? 15.456 -50.460 9.636 1.00 42.31 89 LEU A CA 1
ATOM 699 C C . LEU A 1 89 ? 14.489 -50.686 10.795 1.00 42.31 89 LEU A C 1
ATOM 701 O O . LEU A 1 89 ? 13.278 -50.505 10.676 1.00 42.31 89 LEU A O 1
ATOM 705 N N . MET A 1 90 ? 15.058 -51.142 11.905 1.00 41.50 90 MET A N 1
ATOM 706 C CA . MET A 1 90 ? 14.371 -51.358 13.165 1.00 41.50 90 MET A CA 1
ATOM 707 C C . MET A 1 90 ? 13.757 -50.055 13.684 1.00 41.50 90 MET A C 1
ATOM 709 O O . MET A 1 90 ? 14.412 -49.015 13.724 1.00 41.50 90 MET A O 1
ATOM 713 N N . ASN A 1 91 ? 12.503 -50.148 14.130 1.00 46.66 91 ASN A N 1
ATOM 714 C CA . ASN A 1 91 ? 11.865 -49.148 14.979 1.00 46.66 91 ASN A CA 1
ATOM 715 C C . ASN A 1 91 ? 12.741 -48.887 16.216 1.00 46.66 91 ASN A C 1
ATOM 717 O O . ASN A 1 91 ? 13.052 -49.847 16.929 1.00 46.66 91 ASN A O 1
ATOM 721 N N . PRO A 1 92 ? 13.088 -47.632 16.550 1.00 45.28 92 PRO A N 1
ATOM 722 C CA . PRO A 1 92 ? 13.545 -47.343 17.894 1.00 45.28 92 PRO A CA 1
ATOM 723 C C . PRO A 1 92 ? 12.353 -47.523 18.837 1.00 45.28 92 PRO A C 1
ATOM 725 O O . PRO A 1 92 ? 11.275 -46.960 18.634 1.00 45.28 92 PRO A O 1
ATOM 728 N N . ALA A 1 93 ? 12.550 -48.364 19.847 1.00 40.94 93 ALA A N 1
ATOM 729 C CA . ALA A 1 93 ? 11.598 -48.588 20.916 1.00 40.94 93 ALA A CA 1
ATOM 730 C C . ALA A 1 93 ? 11.157 -47.247 21.519 1.00 40.94 93 ALA A C 1
ATOM 732 O O . ALA A 1 93 ? 11.976 -46.413 21.907 1.00 40.94 93 ALA A O 1
ATOM 733 N N . PHE A 1 94 ? 9.843 -47.063 21.594 1.00 39.97 94 PHE A N 1
ATOM 734 C CA . PHE A 1 94 ? 9.203 -45.986 22.327 1.00 39.97 94 PHE A CA 1
ATOM 735 C C . PHE A 1 94 ? 9.535 -46.191 23.812 1.00 39.97 94 PHE A C 1
ATOM 737 O O . PHE A 1 94 ? 8.934 -47.028 24.485 1.00 39.97 94 PHE A O 1
ATOM 744 N N . VAL A 1 95 ? 10.554 -45.490 24.314 1.00 42.84 95 VAL A N 1
ATOM 745 C CA . VAL A 1 95 ? 10.868 -45.469 25.743 1.00 42.84 95 VAL A CA 1
ATOM 746 C C . VAL A 1 95 ? 9.752 -44.683 26.418 1.00 42.84 95 VAL A C 1
ATOM 748 O O . VAL A 1 95 ? 9.713 -43.455 26.369 1.00 42.84 95 VAL A O 1
ATOM 751 N N . ALA A 1 96 ? 8.806 -45.410 27.009 1.00 43.31 96 ALA A N 1
ATOM 752 C CA . ALA A 1 96 ? 7.840 -44.853 27.935 1.00 43.31 96 ALA A CA 1
ATOM 753 C C . ALA A 1 96 ? 8.615 -44.244 29.110 1.00 43.31 96 ALA A C 1
ATOM 755 O O . ALA A 1 96 ? 9.157 -44.960 29.951 1.00 43.31 96 ALA A O 1
ATOM 756 N N . ALA A 1 97 ? 8.702 -42.915 29.138 1.00 40.56 97 ALA A N 1
ATOM 757 C CA . ALA A 1 97 ? 9.186 -42.183 30.293 1.00 40.56 97 ALA A CA 1
ATOM 758 C C . ALA A 1 97 ? 8.205 -42.432 31.445 1.00 40.56 97 ALA A C 1
ATOM 760 O O . ALA A 1 97 ? 7.120 -41.855 31.504 1.00 40.56 97 ALA A O 1
ATOM 761 N N . THR A 1 98 ? 8.574 -43.339 32.345 1.00 42.53 98 THR A N 1
ATOM 762 C CA . THR A 1 98 ? 7.924 -43.508 33.639 1.00 42.53 98 THR A CA 1
ATOM 763 C C . THR A 1 98 ? 8.108 -42.215 34.423 1.00 42.53 98 THR A C 1
ATOM 765 O O . THR A 1 98 ? 9.200 -41.925 34.910 1.00 42.53 98 THR A O 1
ATOM 768 N N . SER A 1 99 ? 7.045 -41.418 34.506 1.00 43.69 99 SER A N 1
ATOM 769 C CA . SER A 1 99 ? 6.953 -40.268 35.398 1.00 43.69 99 SER A CA 1
ATOM 770 C C . SER A 1 99 ? 7.152 -40.738 36.836 1.00 43.69 99 SER A C 1
ATOM 772 O O . SER A 1 99 ? 6.348 -41.515 37.355 1.00 43.69 99 SER A O 1
ATOM 774 N N . THR A 1 100 ? 8.220 -40.276 37.474 1.00 53.75 100 THR A N 1
ATOM 775 C CA . THR A 1 100 ? 8.435 -40.418 38.911 1.00 53.75 100 THR A CA 1
ATOM 776 C C . THR A 1 100 ? 7.369 -39.606 39.662 1.00 53.75 100 THR A C 1
ATOM 778 O O . THR A 1 100 ? 7.253 -38.397 39.451 1.00 53.75 100 THR A O 1
ATOM 781 N N . PRO A 1 101 ? 6.556 -40.225 40.534 1.00 46.50 101 PRO A N 1
ATOM 782 C CA . PRO A 1 101 ? 5.642 -39.495 41.398 1.00 46.50 101 PRO A CA 1
ATOM 783 C C . PRO A 1 101 ? 6.444 -38.969 42.591 1.00 46.50 101 PRO A C 1
ATOM 785 O O . PRO A 1 101 ? 6.893 -39.751 43.425 1.00 46.50 101 PRO A O 1
ATOM 788 N N . GLY A 1 102 ? 6.666 -37.656 42.675 1.00 50.25 102 GLY A N 1
ATOM 789 C CA . GLY A 1 102 ? 7.296 -37.098 43.877 1.00 50.25 102 GLY A CA 1
ATOM 790 C C . GLY A 1 102 ? 7.883 -35.698 43.795 1.00 50.25 102 GLY A C 1
ATOM 791 O O . GLY A 1 102 ? 8.341 -35.202 44.820 1.00 50.25 102 GLY A O 1
ATOM 792 N N . GLU A 1 103 ? 7.873 -35.026 42.644 1.00 47.75 103 GLU A N 1
ATOM 793 C CA . GLU A 1 103 ? 8.358 -33.645 42.596 1.00 47.75 103 GLU A CA 1
ATOM 794 C C . GLU A 1 103 ? 7.235 -32.684 43.007 1.00 47.75 103 GLU A C 1
ATOM 796 O O . GLU A 1 103 ? 6.394 -32.262 42.209 1.00 47.75 103 GLU A O 1
ATOM 801 N N . VAL A 1 104 ? 7.190 -32.394 44.310 1.00 56.56 104 VAL A N 1
ATOM 802 C CA . VAL A 1 104 ? 6.332 -31.366 44.902 1.00 56.56 104 VAL A CA 1
ATOM 803 C C . VAL A 1 104 ? 6.747 -30.026 44.300 1.00 56.56 104 VAL A C 1
ATOM 805 O O . VAL A 1 104 ? 7.720 -29.410 44.731 1.00 56.56 104 VAL A O 1
ATOM 808 N N . LYS A 1 105 ? 6.017 -29.582 43.270 1.00 60.25 105 LYS A N 1
ATOM 809 C CA . LYS A 1 105 ? 6.148 -28.224 42.740 1.00 60.25 105 LYS A CA 1
ATOM 810 C C . LYS A 1 105 ? 5.956 -27.254 43.908 1.00 60.25 105 LYS A C 1
ATOM 812 O O . LYS A 1 105 ? 4.903 -27.315 44.549 1.00 60.25 105 LYS A O 1
ATOM 817 N N . PRO A 1 106 ? 6.936 -26.384 44.209 1.00 68.50 106 PRO A N 1
ATOM 818 C CA . PRO A 1 106 ? 6.775 -25.413 45.274 1.00 68.50 106 PRO A CA 1
ATOM 819 C C . PRO A 1 106 ? 5.563 -24.548 44.935 1.00 68.50 106 PRO A C 1
ATOM 821 O O . PRO A 1 106 ? 5.468 -24.010 43.828 1.00 68.50 106 PRO A O 1
ATOM 824 N N . ALA A 1 107 ? 4.612 -24.477 45.866 1.00 72.44 107 ALA A N 1
ATOM 825 C CA . ALA A 1 107 ? 3.452 -23.617 45.730 1.00 72.44 107 ALA A CA 1
ATOM 826 C C . ALA A 1 107 ? 3.951 -22.191 45.469 1.00 72.44 107 ALA A C 1
ATOM 828 O O . ALA A 1 107 ? 4.706 -21.630 46.266 1.00 72.44 107 ALA A O 1
ATOM 829 N N . LEU A 1 108 ? 3.582 -21.635 44.314 1.00 71.94 108 LEU A N 1
ATOM 830 C CA . LEU A 1 108 ? 3.854 -20.241 44.001 1.00 71.94 108 LEU A CA 1
ATOM 831 C C . LEU A 1 108 ? 3.120 -19.391 45.037 1.00 71.94 108 LEU A C 1
ATOM 833 O O . LEU A 1 108 ? 1.893 -19.405 45.100 1.00 71.94 108 LEU A O 1
ATOM 837 N N . THR A 1 109 ? 3.882 -18.682 45.863 1.00 88.69 109 THR A N 1
ATOM 838 C CA . THR A 1 109 ? 3.337 -17.706 46.802 1.00 88.69 109 THR A CA 1
ATOM 839 C C . THR A 1 109 ? 2.692 -16.558 46.024 1.00 88.69 109 THR A C 1
ATOM 841 O O . THR A 1 109 ? 3.151 -16.212 44.931 1.00 88.69 109 THR A O 1
ATOM 844 N N . GLU A 1 110 ? 1.633 -15.955 46.574 1.00 86.62 110 GLU A N 1
ATOM 845 C CA . GLU A 1 110 ? 0.939 -14.809 45.958 1.00 86.62 110 GLU A CA 1
ATOM 846 C C . GLU A 1 110 ? 1.906 -13.684 45.563 1.00 86.62 110 GLU A C 1
ATOM 848 O O . GLU A 1 110 ? 1.782 -13.099 44.488 1.00 86.62 110 GLU A O 1
ATOM 853 N N . GLU A 1 111 ? 2.930 -13.444 46.382 1.00 87.75 111 GLU A N 1
ATOM 854 C CA . GLU A 1 111 ? 3.972 -12.447 46.120 1.00 87.75 111 GLU A CA 1
ATOM 855 C C . GLU A 1 111 ? 4.736 -12.731 44.821 1.00 87.75 111 GLU A C 1
ATOM 857 O O . GLU A 1 111 ? 4.979 -11.827 44.021 1.00 87.75 111 GLU A O 1
ATOM 862 N N . ARG A 1 112 ? 5.045 -14.002 44.548 1.00 86.75 112 ARG A N 1
ATOM 863 C CA . ARG A 1 112 ? 5.787 -14.404 43.349 1.00 86.75 112 ARG A CA 1
ATOM 864 C C . ARG A 1 112 ? 4.919 -14.369 42.093 1.00 86.75 112 ARG A C 1
ATOM 866 O O . ARG A 1 112 ? 5.429 -14.121 41.002 1.00 86.75 112 ARG A O 1
ATOM 873 N N . VAL A 1 113 ? 3.608 -14.562 42.242 1.00 85.88 113 VAL A N 1
ATOM 874 C CA . VAL A 1 113 ? 2.637 -14.358 41.157 1.00 85.88 113 VAL A CA 1
ATOM 875 C C . VAL A 1 113 ? 2.529 -12.871 40.811 1.00 85.88 113 VAL A C 1
ATOM 877 O O . VAL A 1 113 ? 2.598 -12.517 39.635 1.00 85.88 113 VAL A O 1
ATOM 880 N N . LEU A 1 114 ? 2.431 -11.990 41.811 1.00 88.31 114 LEU A N 1
ATOM 881 C CA . LEU A 1 114 ? 2.376 -10.539 41.597 1.00 88.31 114 LEU A CA 1
ATOM 882 C C . LEU A 1 114 ? 3.656 -9.995 40.949 1.00 88.31 114 LEU A C 1
ATOM 884 O O . LEU A 1 114 ? 3.586 -9.137 40.066 1.00 88.31 114 LEU A O 1
ATOM 888 N N . GLU A 1 115 ? 4.820 -10.524 41.323 1.00 91.25 115 GLU A N 1
ATOM 889 C CA . GLU A 1 115 ? 6.093 -10.131 40.720 1.00 91.25 115 GLU A CA 1
ATOM 890 C C . GLU A 1 115 ? 6.201 -10.560 39.248 1.00 91.25 115 GLU A C 1
ATOM 892 O O . GLU A 1 115 ? 6.592 -9.755 38.397 1.00 91.25 115 GLU A O 1
ATOM 897 N N . LEU A 1 116 ? 5.762 -11.779 38.914 1.00 89.81 116 LEU A N 1
ATOM 898 C CA . LEU A 1 116 ? 5.708 -12.256 37.527 1.00 89.81 116 LEU A CA 1
ATOM 899 C C . LEU A 1 116 ? 4.727 -11.443 36.672 1.00 89.81 116 LEU A C 1
ATOM 901 O O . LEU A 1 116 ? 5.042 -11.105 35.530 1.00 89.81 116 LEU A O 1
ATOM 905 N N . VAL A 1 117 ? 3.569 -11.069 37.223 1.00 88.06 117 VAL A N 1
ATOM 906 C CA . VAL A 1 117 ? 2.599 -10.201 36.533 1.00 88.06 117 VAL A CA 1
ATOM 907 C C . VAL A 1 117 ? 3.187 -8.805 36.298 1.00 88.06 117 VAL A C 1
ATOM 909 O O . VAL A 1 117 ? 3.071 -8.270 35.198 1.00 88.06 117 VAL A O 1
ATOM 912 N N . SER A 1 118 ? 3.883 -8.232 37.283 1.00 92.12 118 SER A N 1
ATOM 913 C CA . SER A 1 118 ? 4.564 -6.936 37.145 1.00 92.12 118 SER A CA 1
ATOM 914 C C . SER A 1 118 ? 5.658 -6.964 36.069 1.00 92.12 118 SER A C 1
ATOM 916 O O . SER A 1 118 ? 5.750 -6.049 35.247 1.00 92.12 118 SER A O 1
ATOM 918 N N . GLN A 1 119 ? 6.453 -8.038 36.010 1.00 87.06 119 GLN A N 1
ATOM 919 C CA . GLN A 1 119 ? 7.466 -8.229 34.966 1.00 87.06 119 GLN A CA 1
ATOM 920 C C . GLN A 1 119 ? 6.840 -8.385 33.573 1.00 87.06 119 GLN A C 1
ATOM 922 O O . GLN A 1 119 ? 7.323 -7.775 32.617 1.00 87.06 119 GLN A O 1
ATOM 927 N N . ALA A 1 120 ? 5.738 -9.130 33.455 1.00 84.62 120 ALA A N 1
ATOM 928 C CA . ALA A 1 120 ? 5.014 -9.281 32.196 1.00 84.62 120 ALA A CA 1
ATOM 929 C C . ALA A 1 120 ? 4.434 -7.944 31.703 1.00 84.62 120 ALA A C 1
ATOM 931 O O . ALA A 1 120 ? 4.582 -7.611 30.528 1.00 84.62 120 ALA A O 1
ATOM 932 N N . ILE A 1 121 ? 3.849 -7.138 32.597 1.00 86.62 121 ILE A N 1
ATOM 933 C CA . ILE A 1 121 ? 3.329 -5.805 32.256 1.00 86.62 121 ILE A CA 1
ATOM 934 C C . ILE A 1 121 ? 4.458 -4.901 31.745 1.00 86.62 121 ILE A C 1
ATOM 936 O O . ILE A 1 121 ? 4.299 -4.277 30.699 1.00 86.62 121 ILE A O 1
ATOM 940 N N . LYS A 1 122 ? 5.620 -4.883 32.416 1.00 85.62 122 LYS A N 1
ATOM 941 C CA . LYS A 1 122 ? 6.786 -4.093 31.977 1.00 85.62 122 LYS A CA 1
ATOM 942 C C . LYS A 1 122 ? 7.306 -4.518 30.600 1.00 85.62 122 LYS A C 1
ATOM 944 O O . LYS A 1 122 ? 7.671 -3.668 29.790 1.00 85.62 122 LYS A O 1
ATOM 949 N N . ALA A 1 123 ? 7.328 -5.819 30.310 1.00 79.25 123 ALA A N 1
ATOM 950 C CA . ALA A 1 123 ? 7.744 -6.323 29.001 1.00 79.25 123 ALA A CA 1
ATOM 951 C C . ALA A 1 123 ? 6.762 -5.913 27.885 1.00 79.25 123 ALA A C 1
ATOM 953 O O . ALA A 1 123 ? 7.180 -5.538 26.785 1.00 79.25 123 ALA A O 1
ATOM 954 N N . VAL A 1 124 ? 5.457 -5.921 28.174 1.00 81.19 124 VAL A N 1
ATOM 955 C CA . VAL A 1 124 ? 4.425 -5.463 27.232 1.00 81.19 124 VAL A CA 1
ATOM 956 C C . VAL A 1 124 ? 4.513 -3.949 27.003 1.00 81.19 124 VAL A C 1
ATOM 958 O O . VAL A 1 124 ? 4.468 -3.508 25.858 1.00 81.19 124 VAL A O 1
ATOM 961 N N . THR A 1 125 ? 4.736 -3.137 28.040 1.00 77.69 125 THR A N 1
ATOM 962 C CA . THR A 1 125 ? 4.863 -1.679 27.862 1.00 77.69 125 THR A CA 1
ATOM 963 C C . THR A 1 125 ? 6.116 -1.296 27.070 1.00 77.69 125 THR A C 1
ATOM 965 O O . THR A 1 125 ? 6.029 -0.472 26.164 1.00 77.69 125 THR A O 1
ATOM 968 N N . MET A 1 126 ? 7.262 -1.948 27.311 1.00 71.94 126 MET A N 1
ATOM 969 C CA . MET A 1 126 ? 8.485 -1.688 26.532 1.00 71.94 126 MET A CA 1
ATOM 970 C C . MET A 1 126 ? 8.357 -2.093 25.054 1.00 71.94 126 MET A C 1
ATOM 972 O O . MET A 1 126 ? 8.914 -1.440 24.165 1.00 71.94 126 MET A O 1
ATOM 976 N N . THR A 1 127 ? 7.620 -3.167 24.758 1.00 64.94 127 THR A N 1
ATOM 977 C CA . THR A 1 127 ? 7.353 -3.569 23.366 1.00 64.94 127 THR A CA 1
ATOM 978 C C . THR A 1 127 ? 6.383 -2.615 22.669 1.00 64.94 127 THR A C 1
ATOM 980 O O . THR A 1 127 ? 6.522 -2.373 21.471 1.00 64.94 127 THR A O 1
ATOM 983 N N . GLN A 1 128 ? 5.460 -2.003 23.412 1.00 60.94 128 GLN A N 1
ATOM 984 C CA . GLN A 1 128 ? 4.539 -0.997 22.890 1.00 60.94 128 GLN A CA 1
ATOM 985 C C . GLN A 1 128 ? 5.250 0.333 22.582 1.00 60.94 128 GLN A C 1
ATOM 987 O O . GLN A 1 128 ? 5.063 0.877 21.496 1.00 60.94 128 GLN A O 1
ATOM 992 N N . GLU A 1 129 ? 6.141 0.799 23.465 1.00 61.78 129 GLU A N 1
ATOM 993 C CA . GLU A 1 129 ? 6.968 2.001 23.247 1.00 61.78 129 GLU A CA 1
ATOM 994 C C . GLU A 1 129 ? 7.939 1.843 22.067 1.00 61.78 129 GLU A C 1
ATOM 996 O O . GLU A 1 129 ? 8.118 2.744 21.249 1.00 61.78 129 GLU A O 1
ATOM 1001 N N . THR A 1 130 ? 8.543 0.663 21.909 1.00 52.47 130 THR A N 1
ATOM 1002 C CA . THR A 1 130 ? 9.403 0.394 20.743 1.00 52.47 130 THR A CA 1
ATOM 1003 C C . THR A 1 130 ? 8.618 0.281 19.434 1.00 52.47 130 THR A C 1
ATOM 1005 O O . THR A 1 130 ? 9.195 0.480 18.360 1.00 52.47 130 THR A O 1
ATOM 1008 N N . TYR A 1 131 ? 7.314 -0.003 19.492 1.00 43.66 131 TYR A N 1
ATOM 1009 C CA . TYR A 1 131 ? 6.437 -0.010 18.323 1.00 43.66 131 TYR A CA 1
ATOM 1010 C C . TYR A 1 131 ? 5.992 1.408 17.931 1.00 43.66 131 TYR A C 1
ATOM 1012 O O . TYR A 1 131 ? 6.041 1.748 16.748 1.00 43.66 131 TYR A O 1
ATOM 1020 N N . THR A 1 132 ? 5.649 2.262 18.901 1.00 44.75 132 THR A N 1
ATOM 1021 C CA . THR A 1 132 ? 5.282 3.668 18.650 1.00 44.75 132 THR A CA 1
ATOM 1022 C C . THR A 1 132 ? 6.467 4.495 18.150 1.00 44.75 132 THR A C 1
ATOM 1024 O O . THR A 1 132 ? 6.334 5.199 17.151 1.00 44.75 132 THR A O 1
ATOM 1027 N N . VAL A 1 133 ? 7.667 4.316 18.717 1.00 43.41 133 VAL A N 1
ATOM 1028 C CA . VAL A 1 133 ? 8.891 4.992 18.233 1.00 43.41 133 VAL A CA 1
ATOM 1029 C C . VAL A 1 133 ? 9.232 4.599 16.787 1.00 43.41 133 VAL A C 1
ATOM 1031 O O . VAL A 1 133 ? 9.709 5.423 16.007 1.00 43.41 133 VAL A O 1
ATOM 1034 N N . LYS A 1 134 ? 8.952 3.357 16.370 1.00 44.97 134 LYS A N 1
ATOM 1035 C CA . LYS A 1 134 ? 9.138 2.939 14.968 1.00 44.97 134 LYS A CA 1
ATOM 1036 C C . LYS A 1 134 ? 8.108 3.550 14.016 1.00 44.97 134 LYS A C 1
ATOM 1038 O O . LYS A 1 134 ? 8.447 3.755 12.853 1.00 44.97 134 LYS A O 1
ATOM 1043 N N . GLN A 1 135 ? 6.895 3.852 14.482 1.00 46.00 135 GLN A N 1
ATOM 1044 C CA . GLN A 1 135 ? 5.889 4.546 13.674 1.00 46.00 135 GLN A CA 1
ATOM 1045 C C . GLN A 1 135 ? 6.245 6.024 13.469 1.00 46.00 135 GLN A C 1
ATOM 1047 O O . GLN A 1 135 ? 6.214 6.492 12.329 1.00 46.00 135 GLN A O 1
ATOM 1052 N N . GLU A 1 136 ? 6.680 6.729 14.516 1.00 44.53 136 GLU A N 1
ATOM 1053 C CA . GLU A 1 136 ? 7.016 8.162 14.434 1.00 44.53 136 GLU A CA 1
ATOM 1054 C C . GLU A 1 136 ? 8.222 8.451 13.521 1.00 44.53 136 GLU A C 1
ATOM 1056 O O . GLU A 1 136 ? 8.255 9.468 12.832 1.00 44.53 136 GLU A O 1
ATOM 1061 N N . VAL A 1 137 ? 9.176 7.520 13.406 1.00 46.75 137 VAL A N 1
ATOM 1062 C CA . VAL A 1 137 ? 10.333 7.653 12.494 1.00 46.75 137 VAL A CA 1
ATOM 1063 C C . VAL A 1 137 ? 9.950 7.458 11.009 1.00 46.75 137 VAL A C 1
ATOM 1065 O O . VAL A 1 137 ? 10.765 7.702 10.117 1.00 46.75 137 VAL A O 1
ATOM 1068 N N . THR A 1 138 ? 8.709 7.058 10.702 1.00 45.72 138 THR A N 1
ATOM 1069 C CA . THR A 1 138 ? 8.258 6.795 9.318 1.00 45.72 138 THR A CA 1
ATOM 1070 C C . THR A 1 138 ? 7.219 7.759 8.760 1.00 45.72 138 THR A C 1
ATOM 1072 O O . THR A 1 138 ? 6.974 7.728 7.556 1.00 45.72 138 THR A O 1
ATOM 1075 N N . THR A 1 139 ? 6.647 8.652 9.562 1.00 44.44 139 THR A N 1
ATOM 1076 C CA . THR A 1 139 ? 5.583 9.544 9.088 1.00 44.44 139 THR A CA 1
ATOM 1077 C C . THR A 1 139 ? 6.101 10.962 8.901 1.00 44.44 139 THR A C 1
ATOM 1079 O O . THR A 1 139 ? 6.080 11.783 9.813 1.00 44.44 139 THR A O 1
ATOM 1082 N N . ASN A 1 140 ? 6.534 11.273 7.678 1.00 49.72 140 ASN A N 1
ATOM 1083 C CA . ASN A 1 140 ? 6.513 12.656 7.218 1.00 49.72 140 ASN A CA 1
ATOM 1084 C C . ASN A 1 140 ? 5.025 13.061 7.090 1.00 49.72 140 ASN A C 1
ATOM 1086 O O . ASN A 1 140 ? 4.307 12.394 6.342 1.00 49.72 140 ASN A O 1
ATOM 1090 N N . PRO A 1 141 ? 4.532 14.096 7.797 1.00 50.94 141 PRO A N 1
ATOM 1091 C CA . PRO A 1 141 ? 3.098 14.409 7.899 1.00 50.94 141 PRO A CA 1
ATOM 1092 C C . PRO A 1 141 ? 2.410 14.765 6.568 1.00 50.94 141 PRO A C 1
ATOM 1094 O O . PRO A 1 141 ? 1.190 14.874 6.524 1.00 50.94 141 PRO A O 1
ATOM 1097 N N . ASN A 1 142 ? 3.165 14.892 5.472 1.00 56.50 1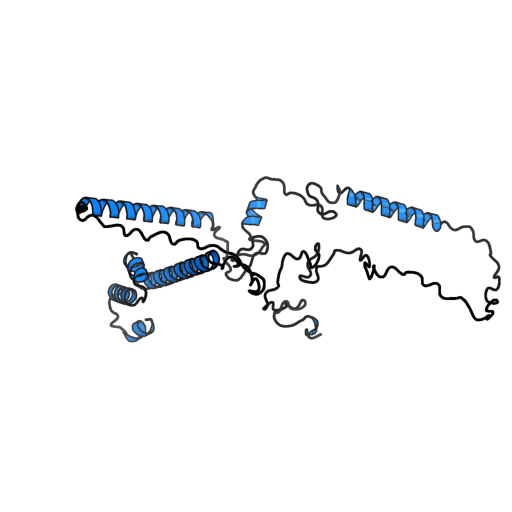42 ASN A N 1
ATOM 1098 C CA . ASN A 1 142 ? 2.640 15.151 4.129 1.00 56.50 142 ASN A CA 1
ATOM 1099 C C . ASN A 1 142 ? 2.526 13.903 3.228 1.00 56.50 142 ASN A C 1
ATOM 1101 O O . ASN A 1 142 ? 2.182 14.037 2.054 1.00 56.50 142 ASN A O 1
ATOM 1105 N N . GLN A 1 143 ? 2.817 12.692 3.718 1.00 59.53 143 GLN A N 1
ATOM 1106 C CA . GLN A 1 143 ? 2.682 11.471 2.913 1.00 59.53 143 GLN A CA 1
ATOM 1107 C C . GLN A 1 143 ? 1.246 10.929 2.956 1.00 59.53 143 GLN A C 1
ATOM 1109 O O . GLN A 1 143 ? 0.828 10.277 3.910 1.00 59.53 143 GLN A O 1
ATOM 1114 N N . VAL A 1 144 ? 0.486 11.182 1.889 1.00 66.25 144 VAL A N 1
ATOM 1115 C CA . VAL A 1 144 ? -0.840 10.585 1.683 1.00 66.25 144 VAL A CA 1
ATOM 1116 C C . VAL A 1 144 ? -0.662 9.102 1.354 1.00 66.25 144 VAL A C 1
ATOM 1118 O O . VAL A 1 144 ? -0.224 8.754 0.258 1.00 66.25 144 VAL A O 1
ATOM 1121 N N . PHE A 1 145 ? -0.998 8.220 2.295 1.00 62.66 145 PHE A N 1
ATOM 1122 C CA . PHE A 1 145 ? -0.908 6.774 2.094 1.00 62.66 145 PHE A CA 1
ATOM 1123 C C . PHE A 1 145 ? -2.006 6.300 1.129 1.00 62.66 145 PHE A C 1
ATOM 1125 O O . PHE A 1 145 ? -3.196 6.474 1.392 1.00 62.66 145 PHE A O 1
ATOM 1132 N N . ARG A 1 146 ? -1.622 5.702 -0.005 1.00 79.69 146 ARG A N 1
ATOM 1133 C CA . ARG A 1 146 ? -2.559 5.226 -1.039 1.00 79.69 146 ARG A CA 1
ATOM 1134 C C . ARG A 1 146 ? -2.595 3.701 -1.076 1.00 79.69 146 ARG A C 1
ATOM 1136 O O . ARG A 1 146 ? -1.673 3.070 -1.584 1.00 79.69 146 ARG A O 1
ATOM 1143 N N . LEU A 1 147 ? -3.683 3.107 -0.584 1.00 74.56 147 LEU A N 1
ATOM 1144 C CA . LEU A 1 147 ? -3.831 1.650 -0.414 1.00 74.56 147 LEU A CA 1
ATOM 1145 C C . LEU A 1 147 ? -3.693 0.829 -1.716 1.00 74.56 147 LEU A C 1
ATOM 1147 O O . LEU A 1 147 ? -3.321 -0.337 -1.647 1.00 74.56 147 LEU A O 1
ATOM 1151 N N . ASN A 1 148 ? -3.899 1.435 -2.893 1.00 80.81 148 ASN A N 1
ATOM 1152 C CA . ASN A 1 148 ? -3.910 0.727 -4.184 1.00 80.81 148 ASN A CA 1
ATOM 1153 C C . ASN A 1 148 ? -2.739 1.092 -5.112 1.00 80.81 148 ASN A C 1
ATOM 1155 O O . ASN A 1 148 ? -2.795 0.842 -6.313 1.00 80.81 148 ASN A O 1
ATOM 1159 N N . THR A 1 149 ? -1.685 1.731 -4.602 1.00 85.56 149 THR A N 1
ATOM 1160 C CA . THR A 1 149 ? -0.545 2.148 -5.433 1.00 85.56 149 THR A CA 1
ATOM 1161 C C . THR A 1 149 ? 0.669 1.263 -5.165 1.00 85.56 149 THR A C 1
ATOM 1163 O O . THR A 1 149 ? 1.156 1.199 -4.036 1.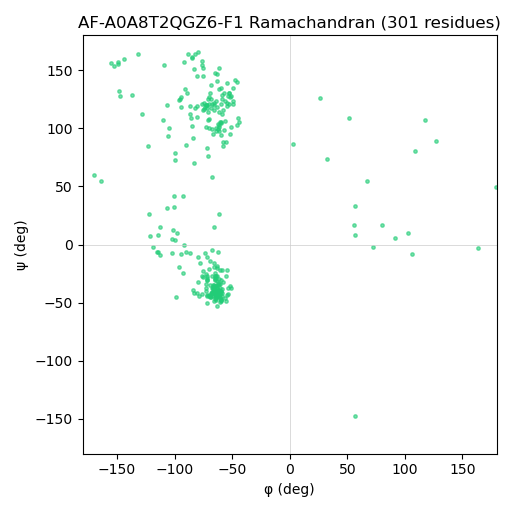00 85.56 149 THR A O 1
ATOM 1166 N N . TRP A 1 150 ? 1.150 0.579 -6.209 1.00 85.94 150 TRP A N 1
ATOM 1167 C CA . TRP A 1 150 ? 2.349 -0.263 -6.175 1.00 85.94 150 TRP A CA 1
ATOM 1168 C C . TRP A 1 150 ? 3.570 0.504 -6.686 1.00 85.94 150 TRP A C 1
ATOM 1170 O O . TRP A 1 150 ? 3.587 1.006 -7.813 1.00 85.94 150 TRP A O 1
ATOM 1180 N N . CYS A 1 151 ? 4.622 0.572 -5.875 1.00 90.75 151 CYS A N 1
ATOM 1181 C CA . CYS A 1 151 ? 5.856 1.239 -6.255 1.00 90.75 151 CYS A CA 1
ATOM 1182 C C . CYS A 1 151 ? 6.789 0.288 -7.018 1.00 90.75 151 CYS A C 1
ATOM 1184 O O . CYS A 1 151 ? 7.387 -0.616 -6.440 1.00 90.75 151 CYS A O 1
ATOM 1186 N N . GLY A 1 152 ? 7.012 0.549 -8.309 1.00 83.69 152 GLY A N 1
ATOM 1187 C CA . GLY A 1 152 ? 7.907 -0.259 -9.151 1.00 83.69 152 GLY A CA 1
ATOM 1188 C C . GLY A 1 152 ? 9.403 -0.191 -8.803 1.00 83.69 152 GLY A C 1
ATOM 1189 O O . GLY A 1 152 ? 10.189 -0.882 -9.439 1.00 83.69 152 GLY A O 1
ATOM 1190 N N . LYS A 1 153 ? 9.819 0.645 -7.838 1.00 87.94 153 LYS A N 1
ATOM 1191 C CA . LYS A 1 153 ? 11.227 0.761 -7.409 1.00 87.94 153 LYS A CA 1
ATOM 1192 C C . LYS A 1 153 ? 11.537 -0.029 -6.142 1.00 87.94 153 LYS A C 1
ATOM 1194 O O . LYS A 1 153 ? 12.571 -0.680 -6.079 1.00 87.94 153 LYS A O 1
ATOM 1199 N N . CYS A 1 154 ? 10.673 0.054 -5.129 1.00 88.62 154 CYS A N 1
ATOM 1200 C CA . CYS A 1 154 ? 10.856 -0.675 -3.871 1.00 88.62 154 CYS A CA 1
ATOM 1201 C C . CYS A 1 154 ? 9.982 -1.923 -3.750 1.00 88.62 154 CYS A C 1
ATOM 1203 O O . CYS A 1 154 ? 10.147 -2.657 -2.782 1.00 88.62 154 CYS A O 1
ATOM 1205 N N . HIS A 1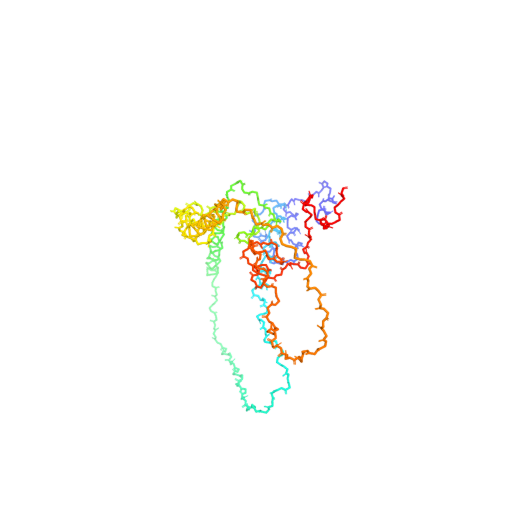 155 ? 9.055 -2.145 -4.689 1.00 86.44 155 HIS A N 1
ATOM 1206 C CA . HIS A 1 155 ? 8.066 -3.223 -4.631 1.00 86.44 155 HIS A CA 1
ATOM 1207 C C . HIS A 1 155 ? 7.207 -3.187 -3.349 1.00 86.44 155 HIS A C 1
ATOM 1209 O O . HIS A 1 155 ? 6.832 -4.220 -2.806 1.00 86.44 155 HIS A O 1
ATOM 1215 N N . GLY A 1 156 ? 6.924 -1.984 -2.838 1.00 85.44 156 GLY A N 1
ATOM 1216 C CA . GLY A 1 156 ? 6.054 -1.750 -1.684 1.00 85.44 156 GLY A CA 1
ATOM 1217 C C . GLY A 1 156 ? 4.723 -1.107 -2.079 1.00 85.44 156 GLY A C 1
ATOM 1218 O O . GLY A 1 156 ? 4.641 -0.404 -3.089 1.00 85.44 156 GLY A O 1
ATOM 1219 N N . TYR A 1 157 ? 3.694 -1.324 -1.259 1.00 89.62 157 TYR A N 1
ATOM 1220 C CA . TYR A 1 157 ? 2.389 -0.663 -1.378 1.00 89.62 157 TYR A CA 1
ATOM 1221 C C . TYR A 1 157 ? 2.388 0.703 -0.669 1.00 89.62 157 TYR A C 1
ATOM 1223 O O . TYR A 1 157 ? 3.219 0.960 0.206 1.00 89.62 157 TYR A O 1
ATOM 1231 N N . GLY A 1 158 ? 1.443 1.578 -1.020 1.00 90.50 158 GLY A N 1
ATOM 1232 C CA . GLY A 1 158 ? 1.141 2.781 -0.233 1.00 90.50 158 GLY A CA 1
ATOM 1233 C C . GLY A 1 158 ? 1.622 4.110 -0.814 1.00 90.50 158 GLY A C 1
ATOM 1234 O O . GLY A 1 158 ? 1.263 5.149 -0.268 1.00 90.50 158 GLY A O 1
ATOM 1235 N N . HIS A 1 159 ? 2.425 4.111 -1.887 1.00 90.81 159 HIS A N 1
ATOM 1236 C CA . HIS A 1 159 ? 3.065 5.325 -2.415 1.00 90.81 159 HIS A CA 1
ATOM 1237 C C . HIS A 1 159 ? 3.411 5.226 -3.911 1.00 90.81 159 HIS A C 1
ATOM 1239 O O . HIS A 1 159 ? 3.608 4.137 -4.455 1.00 90.81 159 HIS A O 1
ATOM 1245 N N . LEU A 1 160 ? 3.523 6.376 -4.584 1.00 87.94 160 LEU A N 1
ATOM 1246 C CA . LEU A 1 160 ? 3.981 6.462 -5.977 1.00 87.94 160 LEU A CA 1
ATOM 1247 C C . LEU A 1 160 ? 5.505 6.281 -6.080 1.00 87.94 160 LEU A C 1
ATOM 1249 O O . LEU A 1 160 ? 6.247 6.557 -5.140 1.00 87.94 160 LEU A O 1
ATOM 1253 N N . ALA A 1 161 ? 6.017 5.895 -7.254 1.00 86.19 161 ALA A N 1
ATOM 1254 C CA . ALA A 1 161 ? 7.463 5.727 -7.469 1.00 86.19 161 ALA A CA 1
ATOM 1255 C C . ALA A 1 161 ? 8.290 7.016 -7.246 1.00 86.19 161 ALA A C 1
ATOM 1257 O O . ALA A 1 161 ? 9.496 6.935 -6.992 1.00 86.19 161 ALA A O 1
ATOM 1258 N N . SER A 1 162 ? 7.654 8.189 -7.343 1.00 83.44 162 SER A N 1
ATOM 1259 C CA . SER A 1 162 ? 8.216 9.510 -7.026 1.00 83.44 162 SER A CA 1
ATOM 1260 C C . SER A 1 162 ? 8.315 9.786 -5.523 1.00 83.44 162 SER A C 1
ATOM 1262 O O . SER A 1 162 ? 9.184 10.536 -5.099 1.00 83.44 162 SER A O 1
ATOM 1264 N N . GLU A 1 163 ? 7.459 9.159 -4.721 1.00 86.94 163 GLU A N 1
ATOM 1265 C CA . GLU A 1 163 ? 7.341 9.347 -3.267 1.00 86.94 163 GLU A CA 1
ATOM 1266 C C . GLU A 1 163 ? 8.020 8.207 -2.494 1.00 86.94 163 GLU A C 1
ATOM 1268 O O . GLU A 1 163 ? 7.811 8.028 -1.294 1.00 86.94 163 GLU A O 1
ATOM 1273 N N . CYS A 1 164 ? 8.810 7.390 -3.195 1.00 88.69 164 CYS A N 1
ATOM 1274 C CA . CYS A 1 164 ? 9.397 6.192 -2.632 1.00 88.69 164 CYS A CA 1
ATOM 1275 C C . CYS A 1 164 ? 10.478 6.529 -1.595 1.00 88.69 164 CYS A C 1
ATOM 1277 O O . CYS A 1 164 ? 11.504 7.112 -1.958 1.00 88.69 164 CYS A O 1
ATOM 1279 N N . PRO A 1 165 ? 10.332 6.089 -0.332 1.00 81.94 165 PRO A N 1
ATOM 1280 C CA . PRO A 1 165 ? 11.287 6.411 0.726 1.00 81.94 165 PRO A CA 1
ATOM 1281 C C . PRO A 1 165 ? 12.678 5.820 0.461 1.00 81.94 165 PRO A C 1
ATOM 1283 O O . PRO A 1 165 ? 13.679 6.401 0.875 1.00 81.94 165 PRO A O 1
ATOM 1286 N N . ILE A 1 166 ? 12.765 4.706 -0.280 1.00 81.38 166 ILE A N 1
ATOM 1287 C CA . ILE A 1 166 ? 14.049 4.135 -0.717 1.00 81.38 166 ILE A CA 1
ATOM 1288 C C . ILE A 1 166 ? 14.762 5.094 -1.672 1.00 81.38 166 ILE A C 1
ATOM 1290 O O . ILE A 1 166 ? 15.964 5.309 -1.561 1.00 81.38 166 ILE A O 1
ATOM 1294 N N . VAL A 1 167 ? 14.017 5.709 -2.588 1.00 74.56 167 VAL A N 1
ATOM 1295 C CA . VAL A 1 167 ? 14.565 6.660 -3.555 1.00 74.56 167 VAL A CA 1
ATOM 1296 C C . VAL A 1 167 ? 15.002 7.936 -2.851 1.00 74.56 167 VAL A C 1
ATOM 1298 O O . VAL A 1 167 ? 16.117 8.387 -3.081 1.00 74.56 167 VAL A O 1
ATOM 1301 N N . SER A 1 168 ? 14.178 8.475 -1.949 1.00 69.31 168 SER A N 1
ATOM 1302 C CA . SER A 1 168 ? 14.544 9.657 -1.163 1.00 69.31 168 SER A CA 1
ATOM 1303 C C . SER A 1 168 ? 15.813 9.429 -0.340 1.00 69.31 168 SER A C 1
ATOM 1305 O O . SER A 1 168 ? 16.687 10.290 -0.349 1.00 69.31 168 SER A O 1
ATOM 1307 N N . ARG A 1 169 ? 15.973 8.255 0.290 1.00 63.28 169 ARG A N 1
ATOM 1308 C CA . ARG A 1 169 ? 17.192 7.921 1.050 1.00 63.28 169 ARG A CA 1
ATOM 1309 C C . ARG A 1 169 ? 18.434 7.787 0.167 1.00 63.28 169 ARG A C 1
ATOM 1311 O O . ARG A 1 169 ? 19.500 8.259 0.549 1.00 63.28 169 ARG A O 1
ATOM 1318 N N . LEU A 1 170 ? 18.290 7.226 -1.036 1.00 61.91 170 LEU A N 1
ATOM 1319 C CA . LEU A 1 170 ? 19.382 7.124 -2.014 1.00 61.91 170 LEU A CA 1
ATOM 1320 C C . LEU A 1 170 ? 19.860 8.486 -2.547 1.00 61.91 170 LEU A C 1
ATOM 1322 O O . LEU A 1 170 ? 20.964 8.561 -3.078 1.00 61.91 170 LEU A O 1
ATOM 1326 N N . PHE A 1 171 ? 19.056 9.546 -2.415 1.00 56.09 171 PHE A N 1
ATOM 1327 C CA . PHE A 1 171 ? 19.445 10.909 -2.792 1.00 56.09 171 PHE A CA 1
ATOM 1328 C C . PHE A 1 171 ? 19.963 11.755 -1.618 1.00 56.09 171 PHE A C 1
ATOM 1330 O O . PHE A 1 171 ? 20.641 12.751 -1.861 1.00 56.09 171 PHE A O 1
ATOM 1337 N N . THR A 1 172 ? 19.669 11.389 -0.364 1.00 56.59 172 THR A N 1
ATOM 1338 C CA . THR A 1 172 ? 20.123 12.141 0.822 1.00 56.59 172 THR A CA 1
ATOM 1339 C C . THR A 1 172 ? 21.444 11.645 1.405 1.00 56.59 172 THR A C 1
ATOM 1341 O O . THR A 1 172 ? 22.149 12.431 2.038 1.00 56.59 172 THR A O 1
ATOM 1344 N N . ASP A 1 173 ? 21.819 10.383 1.181 1.00 48.03 173 ASP A N 1
ATOM 1345 C CA . ASP A 1 173 ? 23.161 9.921 1.536 1.00 48.03 173 ASP A CA 1
ATOM 1346 C C . ASP A 1 173 ? 24.180 10.473 0.535 1.00 48.03 173 ASP A C 1
ATOM 1348 O O . ASP A 1 173 ? 24.088 10.241 -0.668 1.00 48.03 173 ASP A O 1
ATOM 1352 N N . ARG A 1 174 ? 25.171 11.211 1.053 1.00 49.06 174 ARG A N 1
ATOM 1353 C CA . ARG A 1 174 ? 26.240 11.963 0.357 1.00 49.06 174 ARG A CA 1
ATOM 1354 C C . ARG A 1 174 ? 27.198 11.122 -0.510 1.00 49.06 174 ARG A C 1
ATOM 1356 O O . ARG A 1 174 ? 28.343 11.514 -0.725 1.00 49.06 174 ARG A O 1
ATOM 1363 N N . SER A 1 175 ? 26.770 9.975 -1.022 1.00 55.72 175 SER A N 1
ATOM 1364 C CA . SER A 1 175 ? 27.469 9.305 -2.113 1.00 55.72 175 SER A CA 1
ATOM 1365 C C . SER A 1 175 ? 27.053 9.981 -3.420 1.00 55.72 175 SER A C 1
ATOM 1367 O O . SER A 1 175 ? 25.863 9.965 -3.734 1.00 55.72 175 SER A O 1
ATOM 1369 N N . PRO A 1 176 ? 27.975 10.588 -4.196 1.00 60.47 176 PRO A N 1
ATOM 1370 C CA . PRO A 1 176 ? 27.615 11.163 -5.485 1.00 60.47 176 PRO A CA 1
ATOM 1371 C C . PRO A 1 176 ? 26.886 10.091 -6.308 1.00 60.47 176 PRO A C 1
ATOM 1373 O O . PRO A 1 176 ? 27.362 8.948 -6.358 1.00 60.47 176 PRO A O 1
ATOM 1376 N N . PRO A 1 177 ? 25.716 10.411 -6.895 1.00 63.09 177 PRO A N 1
ATOM 1377 C CA . PRO A 1 177 ? 24.909 9.438 -7.611 1.00 63.09 177 PRO A CA 1
ATOM 1378 C C . PRO A 1 177 ? 25.806 8.736 -8.622 1.00 63.09 177 PRO A C 1
ATOM 1380 O O . PRO A 1 177 ? 26.514 9.393 -9.389 1.00 63.09 177 PRO A O 1
ATOM 1383 N N . ARG A 1 178 ? 25.822 7.397 -8.590 1.00 66.31 178 ARG A N 1
ATOM 1384 C CA . ARG A 1 178 ? 26.559 6.596 -9.570 1.00 66.31 178 ARG A CA 1
ATOM 1385 C C . ARG A 1 178 ? 25.993 6.935 -10.946 1.00 66.31 178 ARG A C 1
ATOM 1387 O O . ARG A 1 178 ? 24.976 6.382 -11.358 1.00 66.31 178 ARG A O 1
ATOM 1394 N N . MET A 1 179 ? 26.625 7.887 -11.629 1.00 77.25 179 MET A N 1
ATOM 1395 C CA . MET A 1 179 ? 26.216 8.310 -12.958 1.00 77.25 179 MET A CA 1
ATOM 1396 C C . MET A 1 179 ? 26.381 7.115 -13.888 1.00 77.25 179 MET A C 1
ATOM 1398 O O . MET A 1 179 ? 27.481 6.569 -14.022 1.00 77.25 179 MET A O 1
ATOM 1402 N N . HIS A 1 180 ? 25.269 6.670 -14.461 1.00 87.38 180 HIS A N 1
ATOM 1403 C CA . HIS A 1 180 ? 25.252 5.652 -15.495 1.00 87.38 180 HIS A CA 1
ATOM 1404 C C . HIS A 1 180 ? 25.331 6.351 -16.848 1.00 87.38 180 HIS A C 1
ATOM 1406 O O . HIS A 1 180 ? 24.635 7.331 -17.107 1.00 87.38 180 HIS A O 1
ATOM 1412 N N . CYS A 1 181 ? 26.196 5.848 -17.717 1.00 91.38 181 CYS A N 1
ATOM 1413 C CA . CYS A 1 181 ? 26.272 6.314 -19.084 1.00 91.38 181 CYS A CA 1
ATOM 1414 C C . CYS A 1 181 ? 25.046 5.815 -19.860 1.00 91.38 181 CYS A C 1
ATOM 1416 O O . CYS A 1 181 ? 24.862 4.608 -20.011 1.00 91.38 181 CYS A O 1
ATOM 1418 N N . THR A 1 182 ? 24.248 6.731 -20.400 1.00 90.25 182 THR A N 1
ATOM 1419 C CA . THR A 1 182 ? 23.086 6.454 -21.268 1.00 90.25 182 THR A CA 1
ATOM 1420 C C . THR A 1 182 ? 23.450 5.654 -22.522 1.00 90.25 182 THR A C 1
ATOM 1422 O O . THR A 1 182 ? 22.656 4.836 -22.974 1.00 90.25 182 THR A O 1
ATOM 1425 N N . PHE A 1 183 ? 24.662 5.839 -23.060 1.00 92.75 183 PHE A N 1
ATOM 1426 C CA . PHE A 1 183 ? 25.112 5.175 -24.288 1.00 92.75 183 PHE A CA 1
ATOM 1427 C C . PHE A 1 183 ? 25.544 3.717 -24.071 1.00 92.75 183 PHE A C 1
ATOM 1429 O O . PHE A 1 183 ? 25.206 2.845 -24.866 1.00 92.75 183 PHE A O 1
ATOM 1436 N N . CYS A 1 184 ? 26.314 3.429 -23.013 1.00 93.44 184 CYS A N 1
ATOM 1437 C CA . CYS A 1 184 ? 26.896 2.094 -22.795 1.00 93.44 184 CYS A CA 1
ATOM 1438 C C . CYS A 1 184 ? 26.379 1.344 -21.558 1.00 93.44 184 CYS A C 1
ATOM 1440 O O . CYS A 1 184 ? 26.778 0.202 -21.337 1.00 93.44 184 CYS A O 1
ATOM 1442 N N . GLY A 1 185 ? 25.559 1.980 -20.720 1.00 87.06 185 GLY A N 1
ATOM 1443 C CA . GLY A 1 185 ? 24.981 1.395 -19.506 1.00 87.06 185 GLY A CA 1
ATOM 1444 C C . GLY A 1 185 ? 25.952 1.189 -18.336 1.00 87.06 185 GLY A C 1
ATOM 1445 O O . GLY A 1 185 ? 25.530 0.732 -17.277 1.00 87.06 185 GLY A O 1
ATOM 1446 N N . ARG A 1 186 ? 27.247 1.507 -18.479 1.00 91.56 186 ARG A N 1
ATOM 1447 C CA . ARG A 1 186 ? 28.233 1.379 -17.389 1.00 91.56 186 ARG A CA 1
ATOM 1448 C C . ARG A 1 186 ? 28.200 2.591 -16.457 1.00 91.56 186 ARG A C 1
ATOM 1450 O O . ARG A 1 186 ? 27.910 3.707 -16.881 1.00 91.56 186 ARG A O 1
ATOM 1457 N N . THR A 1 187 ? 28.541 2.375 -15.191 1.00 88.56 187 THR A N 1
ATOM 1458 C CA . THR A 1 187 ? 28.643 3.432 -14.176 1.00 88.56 187 THR A CA 1
ATOM 1459 C C . THR A 1 187 ? 29.990 4.169 -14.241 1.00 88.56 187 THR A C 1
ATOM 1461 O O . THR A 1 187 ? 30.953 3.662 -14.817 1.00 88.56 187 THR A O 1
ATOM 1464 N N . ASN A 1 188 ? 30.071 5.341 -13.602 1.00 88.19 188 ASN A N 1
ATOM 1465 C CA . ASN A 1 188 ? 31.281 6.156 -13.370 1.00 88.19 188 ASN A CA 1
ATOM 1466 C C . ASN A 1 188 ? 31.766 7.023 -14.547 1.00 88.19 188 ASN A C 1
ATOM 1468 O O . ASN A 1 188 ? 32.897 7.503 -14.525 1.00 88.19 188 ASN A O 1
ATOM 1472 N N . HIS A 1 189 ? 30.933 7.266 -15.558 1.00 92.75 189 HIS A N 1
ATOM 1473 C CA . HIS A 1 189 ? 31.208 8.289 -16.570 1.00 92.75 189 HIS A CA 1
ATOM 1474 C C . HIS A 1 189 ? 29.917 8.836 -17.186 1.00 92.75 189 HIS A C 1
ATOM 1476 O O . HIS A 1 189 ? 28.895 8.152 -17.221 1.00 92.75 189 HIS A O 1
ATOM 1482 N N . THR A 1 190 ? 29.971 10.075 -17.676 1.00 92.25 190 THR A N 1
ATOM 1483 C CA . THR A 1 190 ? 28.891 10.701 -18.451 1.00 92.25 190 THR A CA 1
ATOM 1484 C C . THR A 1 190 ? 28.920 10.232 -19.902 1.00 92.25 190 THR A C 1
ATOM 1486 O O . THR A 1 190 ? 29.918 9.684 -20.373 1.00 92.25 190 THR A O 1
ATOM 1489 N N . GLU A 1 191 ? 27.839 10.473 -20.641 1.00 92.62 191 GLU A N 1
ATOM 1490 C CA . GLU A 1 191 ? 27.770 10.196 -22.078 1.00 92.62 191 GLU A CA 1
ATOM 1491 C C . GLU A 1 191 ? 28.926 10.848 -22.863 1.00 92.62 191 GLU A C 1
ATOM 1493 O O . GLU A 1 191 ? 29.559 10.190 -23.684 1.00 92.62 191 GLU A O 1
ATOM 1498 N N . GLU A 1 192 ? 29.274 12.097 -22.543 1.00 91.75 192 GLU A N 1
ATOM 1499 C CA . GLU A 1 192 ? 30.382 12.850 -23.159 1.00 91.75 192 GLU A CA 1
ATOM 1500 C C . GLU A 1 192 ? 31.758 12.198 -22.951 1.00 91.75 192 GLU A C 1
ATOM 1502 O O . GLU A 1 192 ? 32.659 12.318 -23.783 1.00 91.75 192 GLU A O 1
ATOM 1507 N N . ARG A 1 193 ? 31.931 11.483 -21.835 1.00 94.12 193 ARG A N 1
ATOM 1508 C CA . ARG A 1 193 ? 33.167 10.763 -21.498 1.00 94.12 193 ARG A CA 1
ATOM 1509 C C . ARG A 1 193 ? 33.101 9.276 -21.855 1.00 94.12 193 ARG A C 1
ATOM 1511 O O . ARG A 1 193 ? 33.986 8.516 -21.467 1.00 94.12 193 ARG A O 1
ATOM 1518 N N . CYS A 1 194 ? 32.078 8.837 -22.587 1.00 95.00 194 CYS A N 1
ATOM 1519 C CA . CYS A 1 194 ? 31.933 7.439 -22.969 1.00 95.00 194 CYS A CA 1
ATOM 1520 C C . CYS A 1 194 ? 32.895 7.059 -24.096 1.00 95.00 194 CYS A C 1
ATOM 1522 O O . CYS A 1 194 ? 32.761 7.515 -25.232 1.00 95.00 194 CYS A O 1
ATOM 1524 N N . TYR A 1 195 ? 33.822 6.145 -23.797 1.00 95.56 195 TYR A N 1
ATOM 1525 C CA . TYR A 1 195 ? 34.741 5.583 -24.790 1.00 95.56 195 TYR A CA 1
ATOM 1526 C C . TYR A 1 195 ? 33.995 4.976 -25.988 1.00 95.56 195 TYR A C 1
ATOM 1528 O O . TYR A 1 195 ? 34.351 5.234 -27.134 1.00 95.56 195 TYR A O 1
ATOM 1536 N N . ASN A 1 196 ? 32.913 4.230 -25.733 1.00 93.50 196 ASN A N 1
ATOM 1537 C CA . ASN A 1 196 ? 32.133 3.591 -26.794 1.00 93.50 196 ASN A CA 1
ATOM 1538 C C . ASN A 1 196 ? 31.436 4.612 -27.704 1.00 93.50 196 ASN A C 1
ATOM 1540 O O . ASN A 1 196 ? 31.368 4.376 -28.909 1.00 93.50 196 ASN A O 1
ATOM 1544 N N . LYS A 1 197 ? 30.954 5.739 -27.154 1.00 95.94 197 LYS A N 1
ATOM 1545 C CA . LYS A 1 197 ? 30.352 6.823 -27.946 1.00 95.94 197 LYS A CA 1
ATOM 1546 C C . LYS A 1 197 ? 31.399 7.477 -28.840 1.00 95.94 197 LYS A C 1
ATOM 1548 O O . LYS A 1 197 ? 31.201 7.545 -30.047 1.00 95.94 197 LYS A O 1
ATOM 1553 N N . ARG A 1 198 ? 32.556 7.838 -28.279 1.00 95.75 198 ARG A N 1
ATOM 1554 C CA . ARG A 1 198 ? 33.664 8.430 -29.043 1.00 95.75 198 ARG A CA 1
ATOM 1555 C C . ARG A 1 198 ? 34.154 7.502 -30.161 1.00 95.75 198 ARG A C 1
ATOM 1557 O O . ARG A 1 198 ? 34.329 7.937 -31.292 1.00 95.75 198 ARG A O 1
ATOM 1564 N N . ALA A 1 199 ? 34.311 6.209 -29.874 1.00 93.56 199 ALA A N 1
ATOM 1565 C CA . ALA A 1 199 ? 34.707 5.211 -30.870 1.00 93.56 199 ALA A CA 1
ATOM 1566 C C . ALA A 1 199 ? 33.628 4.961 -31.944 1.00 93.56 199 ALA A C 1
ATOM 1568 O O . ALA A 1 199 ? 33.936 4.530 -33.058 1.00 93.56 199 ALA A O 1
ATOM 1569 N N . TYR A 1 200 ? 32.349 5.169 -31.621 1.00 93.81 200 TYR A N 1
ATOM 1570 C CA . TYR A 1 200 ? 31.266 5.143 -32.602 1.00 93.81 200 TYR A CA 1
ATOM 1571 C C . TYR A 1 200 ? 31.317 6.382 -33.504 1.00 93.81 200 TYR A C 1
ATOM 1573 O O . TYR A 1 200 ? 31.374 6.235 -34.723 1.00 93.81 200 TYR A O 1
ATOM 1581 N N . GLU A 1 201 ? 31.400 7.578 -32.917 1.00 93.81 201 GLU A N 1
ATOM 1582 C CA . GLU A 1 201 ? 31.499 8.851 -33.641 1.00 93.81 201 GLU A CA 1
ATOM 1583 C C . GLU A 1 201 ? 32.700 8.864 -34.598 1.00 93.81 201 GLU A C 1
ATOM 1585 O O . GLU A 1 201 ? 32.540 9.155 -35.784 1.00 93.81 201 GLU A O 1
ATOM 1590 N N . GLU A 1 202 ? 33.877 8.425 -34.142 1.00 94.00 202 GLU A N 1
ATOM 1591 C CA . GLU A 1 202 ? 35.081 8.341 -34.975 1.00 94.00 202 GLU A CA 1
ATOM 1592 C C . GLU A 1 202 ? 34.900 7.397 -36.179 1.00 94.00 202 GLU A C 1
ATOM 1594 O O . GLU A 1 202 ? 35.321 7.709 -37.296 1.00 94.00 202 GLU A O 1
ATOM 1599 N N . ARG A 1 203 ? 34.227 6.252 -35.991 1.00 91.38 203 ARG A N 1
ATOM 1600 C CA . ARG A 1 203 ? 33.913 5.326 -37.094 1.00 91.38 203 ARG A CA 1
ATOM 1601 C C . ARG A 1 203 ? 32.914 5.931 -38.073 1.00 91.38 203 ARG A C 1
ATOM 1603 O O . ARG A 1 203 ? 33.097 5.790 -39.282 1.00 91.38 203 ARG A O 1
ATOM 1610 N N . THR A 1 204 ? 31.890 6.622 -37.573 1.00 89.31 204 THR A N 1
ATOM 1611 C CA . THR A 1 204 ? 30.908 7.285 -38.440 1.00 89.31 204 THR A CA 1
ATOM 1612 C C . THR A 1 204 ? 31.539 8.412 -39.257 1.00 89.31 204 THR A C 1
ATOM 1614 O O . THR A 1 204 ? 31.295 8.475 -40.462 1.00 89.31 204 THR A O 1
ATOM 1617 N N . MET A 1 205 ? 32.433 9.218 -38.672 1.00 85.06 205 MET A N 1
ATOM 1618 C CA . MET A 1 205 ? 33.161 10.257 -39.408 1.00 85.06 205 MET A CA 1
ATOM 1619 C C . MET A 1 205 ? 34.081 9.662 -40.482 1.00 85.06 205 MET A C 1
ATOM 1621 O O . MET A 1 205 ? 33.985 10.058 -41.640 1.00 85.06 205 MET A O 1
ATOM 1625 N N . LYS A 1 206 ? 34.866 8.619 -40.166 1.00 87.50 206 LYS A N 1
ATOM 1626 C CA . LYS A 1 206 ? 35.709 7.931 -41.167 1.00 87.50 206 LYS A CA 1
ATOM 1627 C C . LYS A 1 206 ? 34.895 7.345 -42.326 1.00 87.50 206 LYS A C 1
ATOM 1629 O O . LYS A 1 206 ? 35.325 7.395 -43.480 1.00 87.50 206 LYS A O 1
ATOM 1634 N N . SER A 1 207 ? 33.707 6.804 -42.046 1.00 80.50 207 SER A N 1
ATOM 1635 C CA . SER A 1 207 ? 32.818 6.282 -43.094 1.00 80.50 207 SER A CA 1
ATOM 1636 C C . SER A 1 207 ? 32.276 7.388 -44.007 1.00 80.50 207 SER A C 1
ATOM 1638 O O . SER A 1 207 ? 32.151 7.180 -45.215 1.00 80.50 207 SER A O 1
ATOM 1640 N N . ARG A 1 208 ? 32.017 8.579 -43.450 1.00 78.06 208 ARG A N 1
ATOM 1641 C CA . ARG A 1 208 ? 31.540 9.741 -44.201 1.00 78.06 208 ARG A CA 1
ATOM 1642 C C . ARG A 1 208 ? 32.630 10.308 -45.108 1.00 78.06 208 ARG A C 1
ATOM 1644 O O . ARG A 1 208 ? 32.363 10.489 -46.290 1.00 78.06 208 ARG A O 1
ATOM 1651 N N . ASP A 1 209 ? 33.857 10.449 -44.611 1.00 77.06 209 ASP A N 1
ATOM 1652 C CA . ASP A 1 209 ? 34.996 10.925 -45.412 1.00 77.06 209 ASP A CA 1
ATOM 1653 C C . ASP A 1 209 ? 35.315 9.988 -46.584 1.00 77.06 209 ASP A C 1
ATOM 1655 O O . ASP A 1 209 ? 35.621 10.426 -47.694 1.00 77.06 209 ASP A O 1
ATOM 1659 N N . THR A 1 210 ? 35.213 8.674 -46.363 1.00 74.06 210 THR A N 1
ATOM 1660 C CA . THR A 1 210 ? 35.444 7.678 -47.424 1.00 74.06 210 THR A CA 1
ATOM 1661 C C . THR A 1 210 ? 34.359 7.759 -48.502 1.00 74.06 210 THR A C 1
ATOM 1663 O O . THR A 1 210 ? 34.642 7.624 -49.696 1.00 74.06 210 THR A O 1
ATOM 1666 N N . ARG A 1 211 ? 33.114 8.022 -48.088 1.00 71.00 211 ARG A N 1
ATOM 1667 C CA . ARG A 1 211 ? 31.985 8.223 -48.995 1.00 71.00 211 ARG A CA 1
ATOM 1668 C C . ARG A 1 211 ? 32.121 9.533 -49.775 1.00 71.00 211 ARG A C 1
ATOM 1670 O O . ARG A 1 211 ? 31.940 9.526 -50.982 1.00 71.00 211 ARG A O 1
ATOM 1677 N N . GLU A 1 212 ? 32.503 10.635 -49.140 1.00 71.31 212 GLU A N 1
ATOM 1678 C CA . GLU A 1 212 ? 32.697 11.918 -49.833 1.00 71.31 212 GLU A CA 1
ATOM 1679 C C . GLU A 1 212 ? 33.889 11.875 -50.811 1.00 71.31 212 GLU A C 1
ATOM 1681 O O . GLU A 1 212 ? 33.761 12.358 -51.935 1.00 71.31 212 GLU A O 1
ATOM 1686 N N . ARG A 1 213 ? 34.990 11.176 -50.486 1.00 70.94 213 ARG A N 1
ATOM 1687 C CA . ARG A 1 213 ? 36.100 10.946 -51.440 1.00 70.94 213 ARG A CA 1
ATOM 1688 C C . ARG A 1 213 ? 35.725 10.087 -52.647 1.00 70.94 213 ARG A C 1
ATOM 1690 O O . ARG A 1 213 ? 36.335 10.227 -53.704 1.00 70.94 213 ARG A O 1
ATOM 1697 N N . SER A 1 214 ? 34.734 9.208 -52.527 1.00 65.38 214 SER A N 1
ATOM 1698 C CA . SER A 1 214 ? 34.239 8.438 -53.678 1.00 65.38 214 SER A CA 1
ATOM 1699 C C . SER A 1 214 ? 33.286 9.243 -54.573 1.00 65.38 214 SER A C 1
ATOM 1701 O O . SER A 1 214 ? 33.022 8.818 -55.695 1.00 65.38 214 SER A O 1
ATOM 1703 N N . TYR A 1 215 ? 32.841 10.427 -54.132 1.00 60.47 215 TYR A N 1
ATOM 1704 C CA . TYR A 1 215 ? 32.061 11.376 -54.936 1.00 60.47 215 TYR A CA 1
ATOM 1705 C C . TYR A 1 215 ? 32.874 12.558 -55.470 1.00 60.47 215 TYR A C 1
ATOM 1707 O O . TYR A 1 215 ? 32.293 13.432 -56.115 1.00 60.47 215 TYR A O 1
ATOM 1715 N N . THR A 1 216 ? 34.198 12.598 -55.272 1.00 58.72 216 THR A N 1
ATOM 1716 C CA . THR A 1 216 ? 35.043 13.506 -56.058 1.00 58.72 216 THR A CA 1
ATOM 1717 C C . THR A 1 216 ? 34.939 13.101 -57.523 1.00 58.72 216 THR A C 1
ATOM 1719 O O . THR A 1 216 ? 35.529 12.121 -57.971 1.00 58.72 216 THR A O 1
ATOM 1722 N N . VAL A 1 217 ? 34.088 13.852 -58.216 1.00 59.44 217 VAL A N 1
ATOM 1723 C CA . VAL A 1 217 ? 33.750 13.785 -59.629 1.00 59.44 217 VAL A CA 1
ATOM 1724 C C . VAL A 1 217 ? 35.035 13.622 -60.430 1.00 59.44 217 VAL A C 1
ATOM 1726 O O . VAL A 1 217 ? 35.803 14.568 -60.593 1.00 59.44 217 VAL A O 1
ATOM 1729 N N . LEU A 1 218 ? 35.274 12.409 -60.933 1.00 58.94 218 LEU A N 1
ATOM 1730 C CA . LEU A 1 218 ? 36.161 12.253 -62.075 1.00 58.94 218 LEU A CA 1
ATOM 1731 C C . LEU A 1 218 ? 35.574 13.127 -63.193 1.00 58.94 218 LEU A C 1
ATOM 1733 O O . LEU A 1 218 ? 34.363 13.044 -63.432 1.00 58.94 218 LEU A O 1
ATOM 1737 N N . PRO A 1 219 ? 36.378 13.989 -63.844 1.00 57.88 219 PRO A N 1
ATOM 1738 C CA . PRO A 1 219 ? 35.896 14.804 -64.948 1.00 57.88 219 PRO A CA 1
ATOM 1739 C C . PRO A 1 219 ? 35.232 13.877 -65.960 1.00 57.88 219 PRO A C 1
ATOM 1741 O O . PRO A 1 219 ? 35.789 12.830 -66.291 1.00 57.88 219 PRO A O 1
ATOM 1744 N N . ALA A 1 220 ? 34.015 14.241 -66.368 1.00 57.16 220 ALA A N 1
ATOM 1745 C CA . ALA A 1 220 ? 33.165 13.458 -67.247 1.00 57.16 220 ALA A CA 1
ATOM 1746 C C . ALA A 1 220 ? 33.939 13.053 -68.507 1.00 57.16 220 ALA A C 1
ATOM 1748 O O . ALA A 1 220 ? 34.034 13.812 -69.468 1.00 57.16 220 ALA A O 1
ATOM 1749 N N . GLN A 1 221 ? 34.506 11.848 -68.500 1.00 56.72 221 GLN A N 1
ATOM 1750 C CA . GLN A 1 221 ? 34.932 11.216 -69.730 1.00 56.72 221 GLN A CA 1
ATOM 1751 C C . GLN A 1 221 ? 33.652 10.746 -70.403 1.00 56.72 221 GLN A C 1
ATOM 1753 O O . GLN A 1 221 ? 32.886 9.959 -69.846 1.00 56.72 221 GLN A O 1
ATOM 1758 N N . SER A 1 222 ? 33.393 11.314 -71.572 1.00 57.88 222 SER A N 1
ATOM 1759 C CA . SER A 1 222 ? 32.323 10.942 -72.480 1.00 57.88 222 SER A CA 1
ATOM 1760 C C . SER A 1 222 ? 32.479 9.474 -72.869 1.00 57.88 222 SER A C 1
ATOM 1762 O O . SER A 1 222 ? 33.127 9.145 -73.858 1.00 57.88 222 SER A O 1
ATOM 1764 N N . ILE A 1 223 ? 31.898 8.576 -72.075 1.00 57.91 223 ILE A N 1
ATOM 1765 C CA . ILE A 1 223 ? 31.737 7.178 -72.460 1.00 57.91 223 ILE A CA 1
ATOM 1766 C C . ILE A 1 223 ? 30.662 7.170 -73.555 1.00 57.91 223 ILE A C 1
ATOM 1768 O O . ILE A 1 223 ? 29.515 7.531 -73.272 1.00 57.91 223 ILE A O 1
ATOM 1772 N N . PRO A 1 224 ? 30.997 6.814 -74.807 1.00 60.19 224 PRO A N 1
ATOM 1773 C CA . PRO A 1 224 ? 30.000 6.716 -75.858 1.00 60.19 224 PRO A CA 1
ATOM 1774 C C . PRO A 1 224 ? 28.988 5.611 -75.510 1.00 60.19 224 PRO A C 1
ATOM 1776 O O . PRO A 1 224 ? 29.362 4.601 -74.902 1.00 60.19 224 PRO A O 1
ATOM 1779 N N . PRO A 1 225 ? 27.709 5.770 -75.890 1.00 49.66 225 PRO A N 1
ATOM 1780 C CA . PRO A 1 225 ? 26.681 4.772 -75.642 1.00 49.66 225 PRO A CA 1
ATOM 1781 C C . PRO A 1 225 ? 26.990 3.522 -76.470 1.00 49.66 225 PRO A C 1
ATOM 1783 O O . PRO A 1 225 ? 26.637 3.433 -77.642 1.00 49.66 225 PRO A O 1
ATOM 1786 N N . THR A 1 226 ? 27.666 2.543 -75.872 1.00 53.28 226 THR A N 1
ATOM 1787 C CA . THR A 1 226 ? 27.765 1.212 -76.470 1.00 53.28 226 THR A CA 1
ATOM 1788 C C . THR A 1 226 ? 26.550 0.400 -76.037 1.00 53.28 226 THR A C 1
ATOM 1790 O O . THR A 1 226 ? 26.243 0.219 -74.857 1.00 53.28 226 THR A O 1
ATOM 1793 N N . SER A 1 227 ? 25.801 -0.009 -77.051 1.00 54.69 227 SER A N 1
ATOM 1794 C CA . SER A 1 227 ? 24.584 -0.805 -77.038 1.00 54.69 227 SER A CA 1
ATOM 1795 C C . SER A 1 227 ? 24.734 -2.089 -76.217 1.00 54.69 227 SER A C 1
ATOM 1797 O O . SER A 1 227 ? 25.267 -3.094 -76.682 1.00 54.69 227 SER A O 1
ATOM 1799 N N . ARG A 1 228 ? 24.212 -2.081 -74.986 1.00 48.69 228 ARG A N 1
ATOM 1800 C CA . ARG A 1 228 ? 24.201 -3.238 -74.074 1.00 48.69 228 ARG A CA 1
ATOM 1801 C C . ARG A 1 228 ? 22.847 -3.961 -74.056 1.00 48.69 228 ARG A C 1
ATOM 1803 O O . ARG A 1 228 ? 22.360 -4.326 -72.991 1.00 48.69 228 ARG A O 1
ATOM 1810 N N . TRP A 1 229 ? 22.237 -4.140 -75.230 1.00 52.44 229 TRP A N 1
ATOM 1811 C CA . TRP A 1 229 ? 20.960 -4.858 -75.399 1.00 52.44 229 TRP A CA 1
ATOM 1812 C C . TRP A 1 229 ? 21.016 -6.065 -76.347 1.00 52.44 229 TRP A C 1
ATOM 1814 O O . TRP A 1 229 ? 19.996 -6.710 -76.562 1.00 52.44 229 TRP A O 1
ATOM 1824 N N . GLU A 1 230 ? 22.192 -6.466 -76.829 1.00 51.97 230 GLU A N 1
ATOM 1825 C CA . GLU A 1 230 ? 22.341 -7.664 -77.664 1.00 51.97 230 GLU A CA 1
ATOM 1826 C C . GLU A 1 230 ? 23.340 -8.638 -77.048 1.00 51.97 230 GLU A C 1
ATOM 1828 O O . GLU A 1 230 ? 24.525 -8.618 -77.351 1.00 51.97 230 GLU A O 1
ATOM 1833 N N . ASN A 1 231 ? 22.858 -9.477 -76.129 1.00 49.25 231 ASN A N 1
ATOM 1834 C CA . ASN A 1 231 ? 23.332 -10.858 -75.960 1.00 49.25 231 ASN A CA 1
ATOM 1835 C C . ASN A 1 231 ? 22.413 -11.617 -74.995 1.00 49.25 231 ASN A C 1
ATOM 1837 O O . ASN A 1 231 ? 22.816 -12.118 -73.947 1.00 49.25 231 ASN A O 1
ATOM 1841 N N . ARG A 1 232 ? 21.134 -11.708 -75.373 1.00 49.00 232 ARG A N 1
ATOM 1842 C CA . ARG A 1 232 ? 20.197 -12.694 -74.828 1.00 49.00 232 ARG A CA 1
ATOM 1843 C C . ARG A 1 232 ? 20.090 -13.846 -75.837 1.00 49.00 232 ARG A C 1
ATOM 1845 O O . ARG A 1 232 ? 19.160 -13.895 -76.628 1.00 49.00 232 ARG A O 1
ATOM 1852 N N . LYS A 1 233 ? 21.088 -14.735 -75.836 1.00 45.38 233 LYS A N 1
ATOM 1853 C CA . LYS A 1 233 ? 20.999 -16.101 -76.390 1.00 45.38 233 LYS A CA 1
ATOM 1854 C C . LYS A 1 233 ? 20.898 -17.030 -75.174 1.00 45.38 233 LYS A C 1
ATOM 1856 O O . LYS A 1 233 ? 21.842 -17.081 -74.398 1.00 45.38 233 LYS A O 1
ATOM 1861 N N . THR A 1 234 ? 19.737 -17.544 -74.761 1.00 54.59 234 THR A N 1
ATOM 1862 C CA . THR A 1 234 ? 19.075 -18.768 -75.269 1.00 54.59 234 THR A CA 1
ATOM 1863 C C . THR A 1 234 ? 20.028 -19.869 -75.733 1.00 54.59 234 THR A C 1
ATOM 1865 O O . THR A 1 234 ? 20.130 -20.135 -76.917 1.00 54.59 234 THR A O 1
ATOM 1868 N N . TYR A 1 235 ? 20.668 -20.531 -74.766 1.00 44.69 235 TYR A N 1
ATOM 1869 C CA . TYR A 1 235 ? 20.957 -21.974 -74.721 1.00 44.69 235 TYR A CA 1
ATOM 1870 C C . TYR A 1 235 ? 20.899 -22.325 -73.220 1.00 44.69 235 TYR A C 1
ATOM 1872 O O . TYR A 1 235 ? 21.424 -21.575 -72.407 1.00 44.69 235 TYR A O 1
ATOM 1880 N N . GLY A 1 236 ? 20.157 -23.307 -72.719 1.00 41.94 236 GLY A N 1
ATOM 1881 C CA . GLY A 1 236 ? 19.961 -24.657 -73.225 1.00 41.94 236 GLY A CA 1
ATOM 1882 C C . GLY A 1 236 ? 20.514 -25.594 -72.148 1.00 41.94 236 GLY A C 1
ATOM 1883 O O . GLY A 1 236 ? 21.713 -25.602 -71.929 1.00 41.94 236 GLY A O 1
ATOM 1884 N N . TYR A 1 237 ? 19.609 -26.271 -71.436 1.00 43.97 237 TYR A N 1
ATOM 1885 C CA . TYR A 1 237 ? 19.763 -27.517 -70.673 1.00 43.97 237 TYR A CA 1
ATOM 1886 C C . TYR A 1 237 ? 21.140 -27.916 -70.103 1.00 43.97 237 TYR A C 1
ATOM 1888 O O . TYR A 1 237 ? 22.082 -28.197 -70.833 1.00 43.97 237 TYR A O 1
ATOM 1896 N N . GLY A 1 238 ? 21.146 -28.177 -68.791 1.00 49.38 238 GLY A N 1
ATOM 1897 C CA . GLY A 1 238 ? 22.015 -29.195 -68.194 1.00 49.38 238 GLY A CA 1
ATOM 1898 C C . GLY A 1 238 ? 23.164 -28.659 -67.351 1.00 49.38 238 GLY A C 1
ATOM 1899 O O . GLY A 1 238 ? 24.310 -28.670 -67.779 1.00 49.38 238 GLY A O 1
ATOM 1900 N N . ALA A 1 239 ? 22.875 -28.291 -66.104 1.00 44.22 239 ALA A N 1
ATOM 1901 C CA . ALA A 1 239 ? 23.885 -28.301 -65.054 1.00 44.22 239 ALA A CA 1
ATOM 1902 C C . ALA A 1 239 ? 23.328 -29.090 -63.870 1.00 44.22 239 ALA A C 1
ATOM 1904 O O . ALA A 1 239 ? 22.326 -28.720 -63.259 1.00 44.22 239 ALA A O 1
ATOM 1905 N N . GLN A 1 240 ? 23.958 -30.239 -63.647 1.00 47.69 240 GLN A N 1
ATOM 1906 C CA . GLN A 1 240 ? 23.704 -31.181 -62.573 1.00 47.69 240 GLN A CA 1
ATOM 1907 C C . GLN A 1 240 ? 23.663 -30.470 -61.222 1.00 47.69 240 GLN A C 1
ATOM 1909 O O . GLN A 1 240 ? 24.535 -29.664 -60.897 1.00 47.69 240 GLN A O 1
ATOM 1914 N N . GLY A 1 241 ? 22.657 -30.823 -60.424 1.00 46.62 241 GLY A N 1
ATOM 1915 C CA . GLY A 1 241 ? 22.598 -30.464 -59.020 1.00 46.62 241 GLY A CA 1
ATOM 1916 C C . GLY A 1 241 ? 23.805 -31.029 -58.281 1.00 46.62 241 GLY A C 1
ATOM 1917 O O . GLY A 1 241 ? 23.860 -32.219 -57.985 1.00 46.62 241 GLY A O 1
ATOM 1918 N N . GLN A 1 242 ? 24.750 -30.158 -57.949 1.00 45.97 242 GLN A N 1
ATOM 1919 C CA . GLN A 1 242 ? 25.527 -30.320 -56.734 1.00 45.97 242 GLN A CA 1
ATOM 1920 C C . GLN A 1 242 ? 24.719 -29.661 -55.624 1.00 45.97 242 GLN A C 1
ATOM 1922 O O . GLN A 1 242 ? 24.534 -28.444 -55.605 1.00 45.97 242 GLN A O 1
ATOM 1927 N N . GLY A 1 243 ? 24.167 -30.505 -54.752 1.00 43.06 243 GLY A N 1
ATOM 1928 C CA . GLY A 1 243 ? 23.561 -30.093 -53.499 1.00 43.06 243 GLY A CA 1
ATOM 1929 C C . GLY A 1 243 ? 24.598 -29.340 -52.683 1.00 43.06 243 GLY A C 1
ATOM 1930 O O . GLY A 1 243 ? 25.459 -29.943 -52.054 1.00 43.06 243 GLY A O 1
ATOM 1931 N N . GLY A 1 244 ? 24.528 -28.014 -52.741 1.00 38.81 244 GLY A N 1
ATOM 1932 C CA . GLY A 1 244 ? 25.175 -27.164 -51.765 1.00 38.81 244 GLY A CA 1
ATOM 1933 C C . GLY A 1 244 ? 24.455 -27.351 -50.441 1.00 38.81 244 GLY A C 1
ATOM 1934 O O . GLY A 1 244 ? 23.263 -27.050 -50.333 1.00 38.81 244 GLY A O 1
ATOM 1935 N N . ASP A 1 245 ? 25.184 -27.854 -49.452 1.00 46.81 245 ASP A N 1
ATOM 1936 C CA . ASP A 1 245 ? 24.843 -27.767 -48.042 1.00 46.81 245 ASP A CA 1
ATOM 1937 C C . ASP A 1 245 ? 24.633 -26.295 -47.672 1.00 46.81 245 ASP A C 1
ATOM 1939 O O . ASP A 1 245 ? 25.548 -25.577 -47.269 1.00 46.81 245 ASP A O 1
ATOM 1943 N N . TYR A 1 246 ? 23.405 -25.811 -47.836 1.00 36.25 246 TYR A N 1
ATOM 1944 C CA . TYR A 1 246 ? 22.980 -24.585 -47.189 1.00 36.25 246 TYR A CA 1
ATOM 1945 C C . TYR A 1 246 ? 22.973 -24.866 -45.685 1.00 36.25 246 TYR A C 1
ATOM 1947 O O . TYR A 1 246 ? 22.213 -25.740 -45.250 1.00 36.25 246 TYR A O 1
ATOM 1955 N N . PRO A 1 247 ? 23.752 -24.143 -44.860 1.00 44.38 247 PRO A N 1
ATOM 1956 C CA . PRO A 1 247 ? 23.590 -24.218 -43.422 1.00 44.38 247 PRO A CA 1
ATOM 1957 C C . PRO A 1 247 ? 22.176 -23.739 -43.090 1.00 44.38 247 PRO A C 1
ATOM 1959 O O . PRO A 1 247 ? 21.846 -22.551 -43.110 1.00 44.38 247 PRO A O 1
ATOM 1962 N N . ARG A 1 248 ? 21.309 -24.709 -42.809 1.00 44.00 248 ARG A N 1
ATOM 1963 C CA . ARG A 1 248 ? 19.966 -24.528 -42.272 1.00 44.00 248 ARG A CA 1
ATOM 1964 C C . ARG A 1 248 ? 20.124 -24.072 -40.820 1.00 44.00 248 ARG A C 1
ATOM 1966 O O . ARG A 1 248 ? 20.020 -24.864 -39.895 1.00 44.00 248 ARG A O 1
ATOM 1973 N N . GLY A 1 249 ? 20.471 -22.803 -40.624 1.00 42.19 249 GLY A N 1
ATOM 1974 C CA . GLY A 1 249 ? 20.820 -22.308 -39.296 1.00 42.19 249 GLY A CA 1
ATOM 1975 C C . GLY A 1 249 ? 21.212 -20.839 -39.243 1.00 42.19 249 GLY A C 1
ATOM 1976 O O . GLY A 1 249 ? 22.250 -20.526 -38.685 1.00 42.19 249 GLY A O 1
ATOM 1977 N N . ALA A 1 250 ? 20.422 -19.936 -39.827 1.00 40.75 250 ALA A N 1
ATOM 1978 C CA . ALA A 1 250 ? 20.490 -18.501 -39.514 1.00 40.75 250 ALA A CA 1
ATOM 1979 C C . ALA A 1 250 ? 19.232 -17.781 -40.022 1.00 40.75 250 ALA A C 1
ATOM 1981 O O . ALA A 1 250 ? 19.285 -16.838 -40.811 1.00 40.75 250 ALA A O 1
ATOM 1982 N N . ALA A 1 251 ? 18.055 -18.255 -39.614 1.00 40.09 251 ALA A N 1
ATOM 1983 C CA . ALA A 1 251 ? 16.843 -17.482 -39.820 1.00 40.09 251 ALA A CA 1
ATOM 1984 C C . ALA A 1 251 ? 16.867 -16.261 -38.885 1.00 40.09 251 ALA A C 1
ATOM 1986 O O . ALA A 1 251 ? 16.637 -16.381 -37.689 1.00 40.09 251 ALA A O 1
ATOM 1987 N N . ARG A 1 252 ? 17.073 -15.086 -39.488 1.00 46.28 252 ARG A N 1
ATOM 1988 C CA . ARG A 1 252 ? 16.569 -13.782 -39.028 1.00 46.28 252 ARG A CA 1
ATOM 1989 C C . ARG A 1 252 ? 17.127 -13.226 -37.712 1.00 46.28 252 ARG A C 1
ATOM 1991 O O . ARG A 1 252 ? 16.368 -12.694 -36.912 1.00 46.28 252 ARG A O 1
ATOM 1998 N N . ASP A 1 253 ? 18.445 -13.113 -37.613 1.00 47.06 253 ASP A N 1
ATOM 1999 C CA . ASP A 1 253 ? 19.027 -11.932 -36.964 1.00 47.06 253 ASP A CA 1
ATOM 2000 C C . ASP A 1 253 ? 19.088 -10.798 -37.995 1.00 47.06 253 ASP A C 1
ATOM 2002 O O . ASP A 1 253 ? 20.148 -10.402 -38.483 1.00 47.06 253 ASP A O 1
ATOM 2006 N N . GLN A 1 254 ? 17.918 -10.267 -38.372 1.00 48.19 254 GLN A N 1
ATOM 2007 C CA . GLN A 1 254 ? 17.893 -8.891 -38.855 1.00 48.19 254 GLN A CA 1
ATOM 2008 C C . GLN A 1 254 ? 18.396 -8.058 -37.684 1.00 48.19 254 GLN A C 1
ATOM 2010 O O . GLN A 1 254 ? 17.681 -7.887 -36.697 1.00 48.19 254 GLN A O 1
ATOM 2015 N N . ARG A 1 255 ? 19.642 -7.591 -37.781 1.00 45.56 255 ARG A N 1
ATOM 2016 C CA . ARG A 1 255 ? 20.207 -6.577 -36.897 1.00 45.56 255 ARG A CA 1
ATOM 2017 C C . ARG A 1 255 ? 19.327 -5.333 -37.009 1.00 45.56 255 ARG A C 1
ATOM 2019 O O . ARG A 1 255 ? 19.567 -4.454 -37.826 1.00 45.56 255 ARG A O 1
ATOM 2026 N N . ARG A 1 256 ? 18.237 -5.296 -36.241 1.00 53.16 256 ARG A N 1
ATOM 2027 C CA . ARG A 1 256 ? 17.565 -4.051 -35.905 1.00 53.16 256 ARG A CA 1
ATOM 2028 C C . ARG A 1 256 ? 18.562 -3.330 -35.018 1.00 53.16 256 ARG A C 1
ATOM 2030 O O . ARG A 1 256 ? 18.681 -3.665 -33.844 1.00 53.16 256 ARG A O 1
ATOM 2037 N N . ASP A 1 257 ? 19.295 -2.391 -35.603 1.00 58.22 257 ASP A N 1
ATOM 2038 C CA . ASP A 1 257 ? 20.151 -1.429 -34.905 1.00 58.22 257 ASP A CA 1
ATOM 2039 C C . ASP A 1 257 ? 19.278 -0.453 -34.089 1.00 58.22 257 ASP A C 1
ATOM 2041 O O . ASP A 1 257 ? 19.259 0.756 -34.300 1.00 58.22 257 ASP A O 1
ATOM 2045 N N . GLY A 1 258 ? 18.478 -1.004 -33.179 1.00 70.56 258 GLY A N 1
ATOM 2046 C CA . GLY A 1 258 ? 17.558 -0.304 -32.301 1.00 70.56 258 GLY A CA 1
ATOM 2047 C C . GLY A 1 258 ? 17.511 -0.994 -30.938 1.00 70.56 258 GLY A C 1
ATOM 2048 O O . GLY A 1 258 ? 17.907 -2.156 -30.809 1.00 70.56 258 GLY A O 1
ATOM 2049 N N . PRO A 1 259 ? 17.058 -0.289 -29.892 1.00 78.50 259 PRO A N 1
ATOM 2050 C CA . PRO A 1 259 ? 17.018 -0.838 -28.545 1.00 78.50 259 PRO A CA 1
ATOM 2051 C C . PRO A 1 259 ? 16.151 -2.104 -28.515 1.00 78.50 259 PRO A C 1
ATOM 2053 O O . PRO A 1 259 ? 15.011 -2.102 -28.978 1.00 78.50 259 PRO A O 1
ATOM 2056 N N . ILE A 1 260 ? 16.701 -3.194 -27.969 1.00 83.75 260 ILE A N 1
ATOM 2057 C CA . ILE A 1 260 ? 16.000 -4.477 -27.825 1.00 83.75 260 ILE A CA 1
ATOM 2058 C C . ILE A 1 260 ? 14.748 -4.240 -26.974 1.00 83.75 260 ILE A C 1
ATOM 2060 O O . ILE A 1 260 ? 14.865 -3.926 -25.787 1.00 83.75 260 ILE A O 1
ATOM 2064 N N . GLN A 1 261 ? 13.567 -4.377 -27.579 1.00 88.81 261 GLN A N 1
ATOM 2065 C CA . GLN A 1 261 ? 12.280 -4.288 -26.894 1.00 88.81 261 GLN A CA 1
ATOM 2066 C C . GLN A 1 261 ? 11.802 -5.693 -26.514 1.00 88.81 261 GLN A C 1
ATOM 2068 O O . GLN A 1 261 ? 11.702 -6.588 -27.355 1.00 88.81 261 GLN A O 1
ATOM 2073 N N . CYS A 1 262 ? 11.502 -5.898 -25.237 1.00 88.00 262 CYS A N 1
ATOM 2074 C CA . CYS A 1 262 ? 10.977 -7.157 -24.738 1.00 88.00 262 CYS A CA 1
ATOM 2075 C C . CYS A 1 262 ? 9.513 -7.325 -25.155 1.00 88.00 262 CYS A C 1
ATOM 2077 O O . CYS A 1 262 ? 8.652 -6.577 -24.706 1.00 88.00 262 CYS A O 1
ATOM 2079 N N . TRP A 1 263 ? 9.195 -8.356 -25.936 1.00 81.56 263 TRP A N 1
ATOM 2080 C CA . TRP A 1 263 ? 7.820 -8.646 -26.371 1.00 81.56 263 TRP A CA 1
ATOM 2081 C C . TRP A 1 263 ? 6.851 -8.976 -25.226 1.00 81.56 263 TRP A C 1
ATOM 2083 O O . TRP A 1 263 ? 5.642 -8.910 -25.406 1.00 81.56 263 TRP A O 1
ATOM 2093 N N . ARG A 1 264 ? 7.360 -9.334 -24.038 1.00 82.88 264 ARG A N 1
ATOM 2094 C CA . ARG A 1 264 ? 6.520 -9.685 -22.883 1.00 82.88 264 ARG A CA 1
ATOM 2095 C C . ARG A 1 264 ? 6.046 -8.454 -22.109 1.00 82.88 264 ARG A C 1
ATOM 2097 O O . ARG A 1 264 ? 4.893 -8.415 -21.693 1.00 82.88 264 ARG A O 1
ATOM 2104 N N . CYS A 1 265 ? 6.908 -7.458 -21.903 1.00 85.88 265 CYS A N 1
ATOM 2105 C CA . CYS A 1 265 ? 6.587 -6.264 -21.107 1.00 85.88 265 CYS A CA 1
ATOM 2106 C C . CYS A 1 265 ? 6.663 -4.943 -21.887 1.00 85.88 265 CYS A C 1
ATOM 2108 O O . CYS A 1 265 ? 6.407 -3.895 -21.307 1.00 85.88 265 CYS A O 1
ATOM 2110 N N . HIS A 1 266 ? 7.045 -4.979 -23.164 1.00 84.12 266 HIS A N 1
ATOM 2111 C CA . HIS A 1 266 ? 7.343 -3.824 -24.021 1.00 84.12 266 HIS A CA 1
ATOM 2112 C C . HIS A 1 266 ? 8.436 -2.872 -23.498 1.00 84.12 266 HIS A C 1
ATOM 2114 O O . HIS A 1 266 ? 8.676 -1.834 -24.113 1.00 84.12 266 HIS A O 1
ATOM 2120 N N . GLY A 1 267 ? 9.139 -3.236 -22.418 1.00 82.50 267 GLY A N 1
ATOM 2121 C CA . GLY A 1 267 ? 10.296 -2.511 -21.895 1.00 82.50 267 GLY A CA 1
ATOM 2122 C C . GLY A 1 267 ? 11.560 -2.738 -22.727 1.00 82.50 267 GLY A C 1
ATOM 2123 O O . GLY A 1 267 ? 11.708 -3.767 -23.387 1.00 82.50 267 GLY A O 1
ATOM 2124 N N . PHE A 1 268 ? 12.484 -1.780 -22.687 1.00 88.25 268 PHE A N 1
ATOM 2125 C CA . PHE A 1 268 ? 13.748 -1.839 -23.425 1.00 88.25 268 PHE A CA 1
ATOM 2126 C C . PHE A 1 268 ? 14.884 -2.455 -22.587 1.00 88.25 268 PHE A C 1
ATOM 2128 O O . PHE A 1 268 ? 14.842 -2.446 -21.357 1.00 88.25 268 PHE A O 1
ATOM 2135 N N . GLY A 1 269 ? 15.913 -2.987 -23.253 1.00 88.25 269 GLY A N 1
ATOM 2136 C CA . GLY A 1 26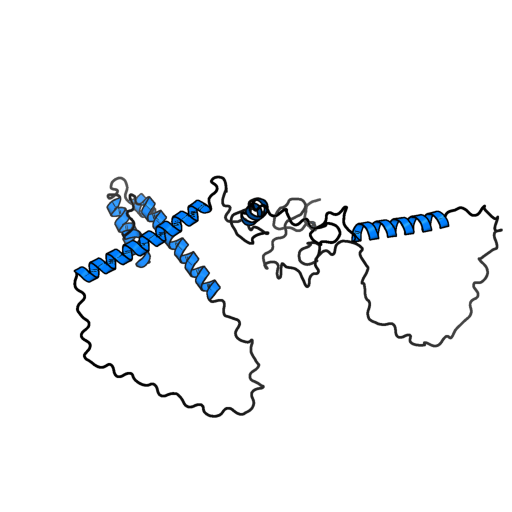9 ? 17.179 -3.393 -22.623 1.00 88.25 269 GLY A CA 1
ATOM 2137 C C . GLY A 1 269 ? 17.265 -4.848 -22.143 1.00 88.25 269 GLY A C 1
ATOM 2138 O O . GLY A 1 269 ? 18.268 -5.223 -21.541 1.00 88.25 269 GLY A O 1
ATOM 2139 N N . HIS A 1 270 ? 16.258 -5.685 -22.413 1.00 89.56 270 HIS A N 1
ATOM 2140 C CA . HIS A 1 270 ? 16.290 -7.120 -22.106 1.00 89.56 270 HIS A CA 1
ATOM 2141 C C . HIS A 1 270 ? 15.466 -7.944 -23.110 1.00 89.56 270 HIS A C 1
ATOM 2143 O O . HIS A 1 270 ? 14.551 -7.435 -23.755 1.00 89.56 270 HIS A O 1
ATOM 2149 N N . THR A 1 271 ? 15.786 -9.232 -23.242 1.00 86.88 271 THR A N 1
ATOM 2150 C CA . THR A 1 271 ? 15.029 -10.193 -24.061 1.00 86.88 271 THR A CA 1
ATOM 2151 C C . THR A 1 271 ? 13.909 -10.848 -23.249 1.00 86.88 271 THR A C 1
ATOM 2153 O O . THR A 1 271 ? 13.928 -10.838 -22.019 1.00 86.88 271 THR A O 1
ATOM 2156 N N . GLN A 1 272 ? 12.944 -11.484 -23.922 1.00 84.81 272 GLN A N 1
ATOM 2157 C CA . GLN A 1 272 ? 11.823 -12.182 -23.273 1.00 84.81 272 GLN A CA 1
ATOM 2158 C C . GLN A 1 272 ? 12.269 -13.217 -22.226 1.00 84.81 272 GLN A C 1
ATOM 2160 O O . GLN A 1 272 ? 11.632 -13.344 -21.184 1.00 84.81 272 GLN A O 1
ATOM 2165 N N . SER A 1 273 ? 13.372 -13.924 -22.483 1.00 80.44 273 SER A N 1
ATOM 2166 C CA . SER A 1 273 ? 13.944 -14.926 -21.574 1.00 80.44 273 SER A CA 1
ATOM 2167 C C . SER A 1 273 ? 14.559 -14.340 -20.300 1.00 80.44 273 SER A C 1
ATOM 2169 O O . SER A 1 273 ? 14.831 -15.084 -19.366 1.00 80.44 273 SER A O 1
ATOM 2171 N N . ARG A 1 274 ? 14.781 -13.022 -20.253 1.00 82.12 274 ARG A N 1
ATOM 2172 C CA . ARG A 1 274 ? 15.330 -12.287 -19.104 1.00 82.12 274 ARG A CA 1
ATOM 2173 C C . ARG A 1 274 ? 14.386 -11.179 -18.640 1.00 82.12 274 ARG A C 1
ATOM 2175 O O . ARG A 1 274 ? 14.831 -10.157 -18.126 1.00 82.12 274 ARG A O 1
ATOM 2182 N N . CYS A 1 275 ? 13.087 -11.340 -18.891 1.00 86.19 275 CYS A N 1
ATOM 2183 C CA . CYS A 1 275 ? 12.099 -10.362 -18.467 1.00 86.19 275 CYS A CA 1
ATOM 2184 C C . CYS A 1 275 ? 11.901 -10.445 -16.948 1.00 86.19 275 CYS A C 1
ATOM 2186 O O . CYS A 1 275 ? 11.478 -11.498 -16.477 1.00 86.19 275 CYS A O 1
ATOM 2188 N N . PRO A 1 276 ? 12.150 -9.358 -16.189 1.00 83.62 276 PRO A N 1
ATOM 2189 C CA . PRO A 1 276 ? 11.989 -9.358 -14.732 1.00 83.62 276 PRO A CA 1
ATOM 2190 C C . PRO A 1 276 ? 10.526 -9.533 -14.296 1.00 83.62 276 PRO A C 1
ATOM 2192 O O . PRO A 1 276 ? 10.258 -9.873 -13.151 1.00 83.62 276 PRO A O 1
ATOM 2195 N N . ASN A 1 277 ? 9.574 -9.344 -15.216 1.00 80.12 277 ASN A N 1
ATOM 2196 C CA . ASN A 1 277 ? 8.173 -9.689 -15.012 1.00 80.12 277 ASN A CA 1
ATOM 2197 C C . ASN A 1 277 ? 7.943 -11.132 -15.484 1.00 80.12 277 ASN A C 1
ATOM 2199 O O . ASN A 1 277 ? 7.574 -11.368 -16.641 1.00 80.12 277 ASN A O 1
ATOM 2203 N N . GLU A 1 278 ? 8.196 -12.107 -14.605 1.00 67.12 278 GLU A N 1
ATOM 2204 C CA . GLU A 1 278 ? 8.174 -13.527 -14.983 1.00 67.12 278 GLU A CA 1
ATOM 2205 C C . GLU A 1 278 ? 6.787 -14.030 -15.408 1.00 67.12 278 GLU A C 1
ATOM 2207 O O . GLU A 1 278 ? 6.705 -14.917 -16.260 1.00 67.12 278 GLU A O 1
ATOM 2212 N N . LYS A 1 279 ? 5.699 -13.396 -14.962 1.00 61.53 279 LYS A N 1
ATOM 2213 C CA . LYS A 1 279 ? 4.348 -13.561 -15.513 1.00 61.53 279 LYS A CA 1
ATOM 2214 C C . LYS A 1 279 ? 3.601 -12.238 -15.366 1.00 61.53 279 LYS A C 1
ATOM 2216 O O . LYS A 1 279 ? 3.613 -11.654 -14.287 1.00 61.53 279 LYS A O 1
ATOM 2221 N N . LYS A 1 280 ? 2.936 -11.759 -16.425 1.00 60.25 280 LYS A N 1
ATOM 2222 C CA . LYS A 1 280 ? 1.821 -10.827 -16.200 1.00 60.25 280 LYS A CA 1
ATOM 2223 C C . LYS A 1 280 ? 0.790 -11.611 -15.372 1.00 60.25 280 LYS A C 1
ATOM 2225 O O . LYS A 1 280 ? 0.567 -12.778 -15.713 1.00 60.25 280 LYS A O 1
ATOM 2230 N N . PRO A 1 281 ? 0.224 -11.050 -14.289 1.00 56.31 281 PRO A N 1
ATOM 2231 C CA . PRO A 1 281 ? -0.930 -11.655 -13.638 1.00 56.31 281 PRO A CA 1
ATOM 2232 C C . PRO A 1 281 ? -1.957 -12.016 -14.712 1.00 56.31 281 PRO A C 1
ATOM 2234 O O . PRO A 1 281 ? -2.094 -11.280 -15.693 1.00 56.31 281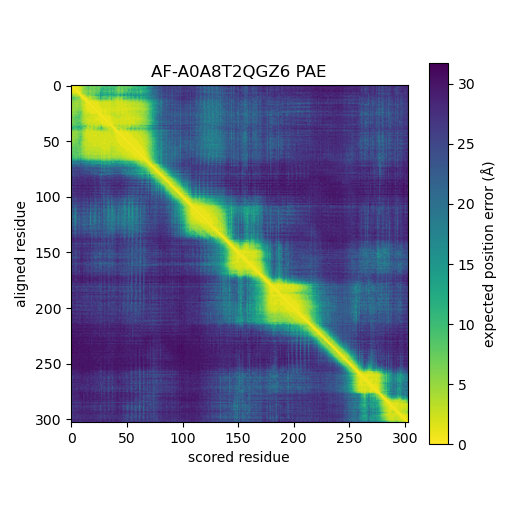 PRO A O 1
ATOM 2237 N N . ILE A 1 282 ? -2.630 -13.155 -14.555 1.00 58.78 282 ILE A N 1
ATOM 2238 C CA . ILE A 1 282 ? -3.654 -13.629 -15.503 1.00 58.78 282 ILE A CA 1
ATOM 2239 C C . ILE A 1 282 ? -4.744 -12.552 -15.711 1.00 58.78 282 ILE A C 1
ATOM 2241 O O . ILE A 1 282 ? -5.328 -12.483 -16.787 1.00 58.78 282 ILE A O 1
ATOM 2245 N N . ASP A 1 283 ? -4.879 -11.626 -14.758 1.00 64.50 283 ASP A N 1
ATOM 2246 C CA . ASP A 1 283 ? -5.832 -10.514 -14.754 1.00 64.50 283 ASP A CA 1
ATOM 2247 C C . ASP A 1 283 ? -5.218 -9.158 -15.163 1.00 64.50 283 ASP A C 1
ATOM 2249 O O . ASP A 1 283 ? -5.598 -8.108 -14.645 1.00 64.50 283 ASP A O 1
ATOM 2253 N N . TYR A 1 284 ? -4.222 -9.132 -16.057 1.00 62.72 284 TYR A N 1
ATOM 2254 C CA . TYR A 1 284 ? -3.735 -7.856 -16.594 1.00 62.72 284 TYR A CA 1
ATOM 2255 C C . TYR A 1 284 ? -4.753 -7.261 -17.570 1.00 62.72 284 TYR A C 1
ATOM 2257 O O . TYR A 1 284 ? -4.795 -7.636 -18.744 1.00 62.72 284 TYR A O 1
ATOM 2265 N N . THR A 1 285 ? -5.525 -6.288 -17.093 1.00 76.38 285 THR A N 1
ATOM 2266 C CA . THR A 1 285 ? -6.363 -5.445 -17.944 1.00 76.38 285 THR A CA 1
ATOM 2267 C C . THR A 1 285 ? -5.468 -4.485 -18.739 1.00 76.38 285 THR A C 1
ATOM 2269 O O . THR A 1 285 ? -4.747 -3.685 -18.134 1.00 76.38 285 THR A O 1
ATOM 2272 N N . PRO A 1 286 ? -5.447 -4.550 -20.083 1.00 75.12 286 PRO A N 1
ATOM 2273 C CA . PRO A 1 286 ? -4.677 -3.610 -20.885 1.00 75.12 286 PRO A CA 1
ATOM 2274 C C . PRO A 1 286 ? -5.213 -2.185 -20.690 1.00 75.12 286 PRO A C 1
ATOM 2276 O O . PRO A 1 286 ? -6.424 -1.968 -20.601 1.00 75.12 286 PRO A O 1
ATOM 2279 N N . LEU A 1 287 ? -4.290 -1.224 -20.618 1.00 81.38 287 LEU A N 1
ATOM 2280 C CA . LEU A 1 287 ? -4.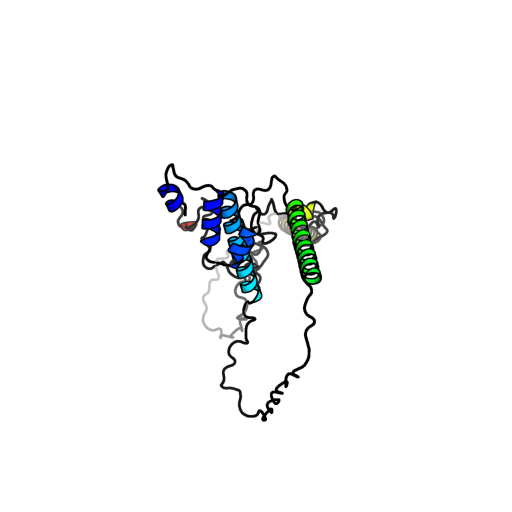598 0.204 -20.647 1.00 81.38 287 LEU A CA 1
ATOM 2281 C C . LEU A 1 287 ? -4.484 0.696 -22.088 1.00 81.38 287 LEU A C 1
ATOM 2283 O O . LEU A 1 287 ? -3.441 0.503 -22.717 1.00 81.38 287 LEU A O 1
ATOM 2287 N N . CYS A 1 288 ? -5.528 1.355 -22.585 1.00 83.75 288 CYS A N 1
ATOM 2288 C CA . CYS A 1 288 ? -5.510 1.982 -23.903 1.00 83.75 288 CYS A CA 1
ATOM 2289 C C . CYS A 1 288 ? -4.562 3.185 -23.908 1.00 83.75 288 CYS A C 1
ATOM 2291 O O . CYS A 1 288 ? -4.638 4.068 -23.051 1.00 83.75 288 CYS A O 1
ATOM 2293 N N . ARG A 1 289 ? -3.674 3.262 -24.896 1.00 80.88 289 ARG A N 1
ATOM 2294 C CA . ARG A 1 289 ? -2.669 4.322 -25.021 1.00 80.88 289 ARG A CA 1
ATOM 2295 C C . ARG A 1 289 ? -3.281 5.703 -25.258 1.00 80.88 289 ARG A C 1
ATOM 2297 O O . ARG A 1 289 ? -2.668 6.704 -24.892 1.00 80.88 289 ARG A O 1
ATOM 2304 N N . TYR A 1 290 ? -4.456 5.762 -25.879 1.00 86.44 290 TYR A N 1
ATOM 2305 C CA . TYR A 1 290 ? -5.098 7.017 -26.272 1.00 86.44 290 TYR A CA 1
ATOM 2306 C C . TYR A 1 290 ? -5.898 7.661 -25.139 1.00 86.44 290 TYR A C 1
ATOM 2308 O O . TYR A 1 290 ? -5.845 8.877 -24.977 1.00 86.44 290 TYR A O 1
ATOM 2316 N N . CYS A 1 291 ? -6.597 6.866 -24.327 1.00 86.50 291 CYS A N 1
ATOM 2317 C CA . CYS A 1 291 ? -7.446 7.385 -23.249 1.00 86.50 291 CYS A CA 1
ATOM 2318 C C . CYS A 1 291 ? -6.982 7.003 -21.840 1.00 86.50 291 CYS A C 1
ATOM 2320 O O . CYS A 1 291 ? -7.556 7.485 -20.868 1.00 86.50 291 CYS A O 1
ATOM 2322 N N . SER A 1 292 ? -5.959 6.150 -21.707 1.00 81.44 292 SER A N 1
ATOM 2323 C CA . SER A 1 292 ? -5.516 5.568 -20.428 1.00 81.44 292 SER A CA 1
ATOM 2324 C C . SER A 1 292 ? -6.615 4.816 -19.661 1.00 81.44 292 SER A C 1
ATOM 2326 O O . SER A 1 292 ? -6.466 4.566 -18.469 1.00 81.44 292 SER A O 1
ATOM 2328 N N . GLY A 1 293 ? -7.716 4.457 -20.331 1.00 77.69 293 GLY A N 1
ATOM 2329 C CA . GLY A 1 293 ? -8.805 3.672 -19.763 1.00 77.69 293 GLY A CA 1
ATOM 2330 C C . GLY A 1 293 ? -8.481 2.179 -19.745 1.00 77.69 293 GLY A C 1
ATOM 2331 O O . GLY A 1 293 ? -7.832 1.662 -20.656 1.00 77.69 293 GLY A O 1
ATOM 2332 N N . GLU A 1 294 ? -8.947 1.494 -18.705 1.00 85.44 294 GLU A N 1
ATOM 2333 C CA . GLU A 1 294 ? -8.893 0.036 -18.586 1.00 85.44 294 GLU A CA 1
ATOM 2334 C C . GLU A 1 294 ? -9.955 -0.617 -19.492 1.00 85.44 294 GLU A C 1
ATOM 2336 O O . GLU A 1 294 ? -11.055 -0.089 -19.657 1.00 85.44 294 GLU A O 1
ATOM 2341 N N . GLY A 1 295 ? -9.646 -1.781 -20.072 1.00 81.19 295 GLY A N 1
ATOM 2342 C CA . GLY A 1 295 ? -10.666 -2.700 -20.601 1.00 81.19 295 GLY A CA 1
ATOM 2343 C C . GLY A 1 295 ? -10.867 -2.722 -22.118 1.00 81.19 295 GLY A C 1
ATOM 2344 O O . GLY A 1 295 ? -11.817 -3.349 -22.575 1.00 81.19 295 GLY A O 1
ATOM 2345 N N . HIS A 1 296 ? -9.996 -2.084 -22.904 1.00 81.69 296 HIS A N 1
ATOM 2346 C CA . HIS A 1 296 ? -9.986 -2.211 -24.368 1.00 81.69 296 HIS A CA 1
ATOM 2347 C C . HIS A 1 296 ? -8.569 -2.057 -24.932 1.00 81.69 296 HIS A C 1
ATOM 2349 O O . HIS A 1 296 ? -7.701 -1.447 -24.299 1.00 81.69 296 HIS A O 1
ATOM 2355 N N . PHE A 1 297 ? -8.323 -2.636 -26.108 1.00 83.00 297 PHE A N 1
ATOM 2356 C CA . PHE A 1 297 ? -7.054 -2.477 -26.816 1.00 83.00 297 PHE A CA 1
ATOM 2357 C C . PHE A 1 297 ? -7.053 -1.196 -27.660 1.00 83.00 297 PHE A C 1
ATOM 2359 O O . PHE A 1 297 ? -8.105 -0.656 -27.997 1.00 83.00 297 PHE A O 1
ATOM 2366 N N . ASP A 1 298 ? -5.860 -0.731 -28.044 1.00 83.75 298 ASP A N 1
ATOM 2367 C CA . ASP A 1 298 ? -5.681 0.439 -28.921 1.00 83.75 298 ASP A CA 1
ATOM 2368 C C . ASP A 1 298 ? -6.447 0.304 -30.255 1.00 83.75 298 ASP A C 1
ATOM 2370 O O . ASP A 1 298 ? -6.826 1.304 -30.859 1.00 83.75 298 ASP A O 1
ATOM 2374 N N . GLU A 1 299 ? -6.680 -0.931 -30.711 1.00 82.56 299 GLU A N 1
ATOM 2375 C CA . GLU A 1 299 ? -7.399 -1.257 -31.950 1.00 82.56 299 GLU A CA 1
ATOM 2376 C C . GLU A 1 299 ? -8.914 -1.018 -31.849 1.00 82.56 299 GLU A C 1
ATOM 2378 O O . GLU A 1 299 ? -9.551 -0.730 -32.861 1.00 82.56 299 GLU A O 1
ATOM 2383 N N . ASP A 1 300 ? -9.466 -1.073 -30.634 1.00 81.06 300 ASP A N 1
ATOM 2384 C CA . ASP A 1 300 ? -10.891 -0.876 -30.347 1.00 81.06 300 ASP A CA 1
ATOM 2385 C C . ASP A 1 300 ? -11.223 0.590 -30.020 1.00 81.06 300 ASP A C 1
ATOM 2387 O O . ASP A 1 300 ? -12.376 0.929 -29.740 1.00 81.06 300 ASP A O 1
ATOM 2391 N N . PHE A 1 301 ? -10.222 1.479 -30.022 1.00 82.94 301 PHE A N 1
ATOM 2392 C CA . PHE A 1 301 ? -10.444 2.893 -29.752 1.00 82.94 301 PHE A CA 1
ATOM 2393 C C . PHE A 1 301 ? -11.190 3.542 -30.934 1.00 82.94 301 PHE A C 1
ATOM 2395 O O . PHE A 1 301 ? -10.716 3.444 -32.073 1.00 82.94 301 PHE A O 1
ATOM 2402 N N . PRO A 1 302 ? -12.343 4.205 -30.705 1.00 78.69 302 PRO A N 1
ATOM 2403 C CA . PRO A 1 302 ? -13.079 4.864 -31.776 1.00 78.69 302 PRO A CA 1
ATOM 2404 C C . PRO A 1 302 ? -12.190 5.931 -32.423 1.00 78.69 302 PRO A C 1
ATOM 2406 O O . PRO A 1 302 ? -11.679 6.823 -31.744 1.00 78.69 302 PRO A O 1
ATOM 2409 N N . LYS A 1 303 ? -11.972 5.775 -33.732 1.00 71.00 303 LYS A N 1
ATOM 2410 C CA . LYS A 1 303 ? -11.201 6.706 -34.561 1.00 71.00 303 LYS A CA 1
ATOM 2411 C C . LYS A 1 303 ? -11.949 8.007 -34.800 1.00 71.00 303 LYS A C 1
ATOM 2413 O O . LYS A 1 303 ? -13.182 7.938 -35.002 1.00 71.00 303 LYS A O 1
#

Sequence (303 aa):
METLVRKMGTNAPNDETLKRRFIAGLRDPTAQQHISLTRLATLIDAKEQARLWEEVQLCQQRKMELLYEPMGGPRNISMKDLGQGSPALMNPAFVAATSTPGEVKPALTEERVLELVSQAIKAVTMTQETYTVKQEVTTNPNQVFRLNTWCGKCHGYGHLASECPIVSRLFTDRSPPRMHCTFCGRTNHTEERCYNKRAYEERTMKSRDTRERSYTVLPAQSIPPTSRWENRKTYGYGAQGQGGDYPRGAARDQRRDGPIQCWRCHGFGHTQSRCPNEKKPIDYTPLCRYCSGEGHFDEDFPK

Secondary structure (DSSP, 8-state):
-HHHHHHTTT-PPPHHHHHHHHHHT-S-HHHHHHHHHS--SSHHHHHHHHHHHHHHHHHHHHHHHHHT----PPP---TTS--S----PPPPP-------TT--PPP--HHHHHHHHHHHHHHHHHHHHHHHHHHHTT--TT---EEEEE-TTT--EES-TTS-HHHHHHHHSSSPP-PBPTTT--BSS-GGG-HHHHHHHHHHHHHHHHHHHHTS-------------------------------S---------S--B-TTT--BSS-GGG-S-S---TT-PPBPTTT--BS--GGGS--

Organism: Ceratopteris richardii (NCBI:txid49495)

Solvent-accessible surface area (backbone atoms only — not comparable to full-atom values): 19974 Å² total; per-residue (Å²): 106,71,70,54,62,66,70,41,60,94,72,60,68,58,59,70,57,51,36,52,53,51,43,73,65,48,90,48,68,67,58,31,53,57,57,68,72,46,91,59,92,47,51,65,51,50,52,53,53,49,53,53,50,52,53,52,49,55,52,50,50,53,49,52,52,65,74,58,55,76,73,78,67,82,75,81,74,70,88,83,74,81,76,84,88,78,81,90,77,77,79,78,78,83,77,78,79,78,79,77,88,77,81,79,73,77,78,80,49,70,69,59,51,53,50,52,50,52,52,51,51,52,54,52,52,55,54,49,52,59,50,51,57,58,51,65,78,68,60,61,94,82,69,76,73,34,90,88,32,72,12,88,82,79,78,42,73,30,34,51,67,90,66,32,67,70,58,55,49,64,69,68,48,91,59,79,75,78,42,57,12,84,82,77,69,47,70,80,37,51,56,94,67,30,66,70,54,54,58,46,51,54,52,53,51,54,54,47,55,56,52,54,63,72,61,62,74,70,78,84,72,85,73,74,92,72,84,88,82,82,83,88,73,94,76,80,87,88,78,81,86,74,83,72,86,69,80,90,78,75,89,74,82,71,80,66,96,58,82,48,60,10,86,79,76,70,45,69,80,38,50,63,95,65,42,91,68,83,64,77,60,97,79,67,67,49,62,16,83,87,76,67,43,74,76,46,55,68,87,72,53,88,128

Mean predicted aligned error: 22.1 Å

InterPro domains:
  IPR001878 Zinc finger, CCHC-type [SM00343] (150-166)
  IPR001878 Zinc finger, CCHC-type [SM00343] (180-196)
  IPR001878 Zinc finger, CCHC-type [SM00343] (261-277)
  IPR001878 Zinc finger, CCHC-type [SM00343] (287-303)
  IPR036875 Zinc finger, CCHC-type superfamily [SSF57756] (148-198)
  IPR036875 Zinc finger, CCHC-type superfamily [SSF57756] (255-300)

pLDDT: mean 72.31, std 18.06, range [36.25, 95.94]